Protein AF-A0A7J7NXW9-F1 (afdb_monomer_lite)

InterPro domains:
  IPR001128 Cytochrome P450 [PF00067] (216-324)
  IPR001247 Exoribonuclease, phosphorolytic domain 1 [PF01138] (2-109)
  IPR002401 Cytochrome P450, E-class, group I [PR00463] (215-233)
  IPR002401 Cytochrome P450, E-class, group I [PR00463] (255-279)
  IPR002401 Cytochrome P450, E-class, group I [PR00463] (286-296)
  IPR002401 Cytochrome P450, E-class, group I [PR00463] (296-319)
  IPR015847 Exoribonuclease, phosphorolytic domain 2 [PF03725] (113-174)
  IPR020568 Ribosomal protein uS5 domain 2-type superfamily [SSF54211] (2-109)
  IPR027408 PNPase/RNase PH domain superfamily [G3DSA:3.30.230.70] (1-192)
  IPR036345 Exoribonuclease, PH domain 2 superfamily [SSF55666] (112-191)
  IPR036396 Cytochrome P450 superfamily [G3DSA:1.10.630.10] (208-347)
  IPR036396 Cytochrome P450 superfamily [SSF48264] (215-345)
  IPR050080 Ribonuclease PH [PTHR11953] (1-187)

Foldseek 3Di:
DPPWDKAKAKDDQDADPDPVPFDQQFEAEFFFEEEALVQDPHRDDDDPDDPVRVVLRVQLRQQLVVFFPGRVRHNTYMYMYMYTNHAFAPNSQVRSQNSQLNCVVVVGDTPFRKHKWKWWADPNDIGTGDTPVRVVVVTKIWMWMDTQPDPDTSDIDIDDDDDPVVVVVNRVVRSVVRNVSRVVSVVVSLVVLVVVLVVLVVVVCVLCVVVVQLLLLLQLCLLQWQLQQWDWDFACAWDQDPNDIDHGGDIDIDGLNVLSQDCVQPPVSVDRDSVSVPDPGDPPSGASQHDDPRGNSCPSVVSSVSSVVCVCCVPFKDKDWDDDQADWDDDSTTAGDVGTDMDIDTPDD

Sequence (349 aa):
MRNTKVIAVVYGPREVQNWSQQINDKALVRYEYNMANFSTGDRMRKQKGDRRYTEISLVIRQTVEACILTHLMPCSQIYIFVQVLQADGGTRSACINAATLAVADAGIPTCYLVTSCSAGYLNSTPLLDLNYVEDSVGGVDVTVGIPAKFDKVTLIQMDVKLPMDTFENITQFTVEGCKEITNYIREVHFDCIYRDIGALSSKESKLLAGNHSIAQVIQETLRTSSIISFTLREAVENVELEGLLIPKGWKVIPLFRAIHHPEKIYPEHEKFNPSLFEAQPRPNTYLPFGIGGYSCPGSELAKLEMLVFLYHLTNDYRWKVVGEEEGIHYGSFPVPKGGLTLKITHKEE

Secondary structure (DSSP, 8-state):
-TT-EEEEEEEEEEE-SSGGG--SSS-EEEEEEEE-TTSSSS-----TT-HHHHHHHHHHHHHHHTTB-GGGSTTEEEEEEEEEEE-SS-HHHHHHHHHHHHHHHTT--BSS-EEEEEEEEETTEEEES--HHHHHTT-EEEEEEEETT-S--SEEEESS---HHHHHHHHHHHHHHHHHHHHHHHHHHHHHHHHHHHHHHHHHHHHHHH-HHHHHHHHHHHHHT-S-----EE-SS-EEETTEEE-TT-EE---GGGGG--TTTSTTTTS--GGGGSSPPPTTT--TT--GGGS-TTHHHHHHHHHHHHHHHHHTEEEEE-----SEEESSSEEETT---EEEEE---

pLDDT: mean 83.81, std 9.91, range [48.56, 96.0]

Radius of gyration: 27.45 Å; chains: 1; bounding box: 69×36×76 Å

Structure (mmCIF, N/CA/C/O backbone):
data_AF-A0A7J7NXW9-F1
#
_entry.id   AF-A0A7J7NXW9-F1
#
loop_
_atom_site.group_PDB
_atom_site.id
_atom_site.type_symbol
_atom_site.label_atom_id
_atom_site.label_alt_id
_atom_site.label_comp_id
_atom_site.label_asym_id
_atom_site.label_entity_id
_atom_site.label_seq_id
_atom_site.pdbx_PDB_ins_code
_atom_site.Cartn_x
_atom_site.Cartn_y
_atom_site.Cartn_z
_atom_site.occupancy
_atom_site.B_iso_or_equiv
_atom_site.auth_seq_id
_atom_site.auth_comp_id
_atom_site.auth_asym_id
_atom_site.auth_atom_id
_atom_site.pdbx_PDB_model_num
ATOM 1 N N . MET A 1 1 ? -10.737 9.530 9.414 1.00 72.62 1 MET A N 1
ATOM 2 C CA . MET A 1 1 ? -11.702 9.385 10.522 1.00 72.62 1 MET A CA 1
ATOM 3 C C . MET A 1 1 ? -11.881 10.748 11.157 1.00 72.62 1 MET A C 1
ATOM 5 O O . MET A 1 1 ? -11.010 11.175 11.908 1.00 72.62 1 MET A O 1
ATOM 9 N N . ARG A 1 2 ? -12.929 11.466 10.733 1.00 82.75 2 ARG A N 1
ATOM 10 C CA . ARG A 1 2 ? -13.309 12.826 11.178 1.00 82.75 2 ARG A CA 1
ATOM 11 C C . ARG A 1 2 ? -12.118 13.736 11.548 1.00 82.75 2 ARG A C 1
ATOM 13 O O . ARG A 1 2 ? -11.293 14.017 10.680 1.00 82.75 2 ARG A O 1
ATOM 20 N N . ASN A 1 3 ? -12.013 14.180 12.807 1.00 89.12 3 ASN A N 1
ATOM 21 C CA . ASN A 1 3 ? -10.930 15.052 13.283 1.00 89.12 3 ASN A CA 1
ATOM 22 C C . ASN A 1 3 ? -9.743 14.295 13.899 1.00 89.12 3 ASN A C 1
ATOM 24 O O . ASN A 1 3 ? -8.799 14.929 14.381 1.00 89.12 3 ASN A O 1
ATOM 28 N N . THR A 1 4 ? -9.763 12.961 13.893 1.00 91.25 4 THR A N 1
ATOM 29 C CA . THR A 1 4 ? -8.655 12.151 14.398 1.00 91.25 4 THR A CA 1
ATOM 30 C C . THR A 1 4 ? -7.482 12.235 13.424 1.00 91.25 4 THR A C 1
ATOM 32 O O . THR A 1 4 ? -7.561 11.780 12.281 1.00 91.25 4 THR A O 1
ATOM 35 N N . LYS A 1 5 ? -6.370 12.821 13.880 1.00 93.69 5 LYS A N 1
ATOM 36 C CA . LYS A 1 5 ? -5.145 13.009 13.092 1.00 93.69 5 LYS A CA 1
ATOM 37 C C . LYS A 1 5 ? -4.058 12.093 13.612 1.00 93.69 5 LYS A C 1
ATOM 39 O O . LYS A 1 5 ? -3.672 12.168 14.781 1.00 93.69 5 LYS A O 1
ATOM 44 N N . VAL A 1 6 ? -3.540 11.262 12.721 1.00 94.88 6 VAL A N 1
ATOM 45 C CA . VAL A 1 6 ? -2.519 10.260 13.016 1.00 94.88 6 VAL A CA 1
ATOM 46 C C . VAL A 1 6 ? -1.416 10.384 11.980 1.00 94.88 6 VAL A C 1
ATOM 48 O O . VAL A 1 6 ? -1.694 10.605 10.803 1.00 94.88 6 VAL A O 1
ATOM 51 N N . ILE A 1 7 ? -0.172 10.238 12.420 1.00 95.31 7 ILE A N 1
ATOM 52 C CA . ILE A 1 7 ? 0.979 10.076 11.538 1.00 95.31 7 ILE A CA 1
ATOM 53 C C . ILE A 1 7 ? 1.569 8.686 11.766 1.00 95.31 7 ILE A C 1
ATOM 55 O O . ILE A 1 7 ? 1.756 8.265 12.908 1.00 95.31 7 ILE A O 1
ATOM 59 N N . ALA A 1 8 ? 1.828 7.967 10.681 1.00 95.62 8 ALA A N 1
ATOM 60 C CA . ALA A 1 8 ? 2.482 6.668 10.698 1.00 95.62 8 ALA A CA 1
ATOM 61 C C . ALA A 1 8 ? 3.782 6.757 9.901 1.00 95.62 8 ALA A C 1
ATOM 63 O O . ALA A 1 8 ? 3.831 7.404 8.858 1.00 95.62 8 ALA A O 1
ATOM 64 N N . VAL A 1 9 ? 4.831 6.122 10.408 1.00 96.00 9 VAL A N 1
ATOM 65 C CA . VAL A 1 9 ? 6.147 6.071 9.777 1.00 96.00 9 VAL A CA 1
ATOM 66 C C . VAL A 1 9 ? 6.631 4.635 9.806 1.00 96.00 9 VAL A C 1
ATOM 68 O O . VAL A 1 9 ? 6.552 3.966 10.837 1.00 96.00 9 VAL A O 1
ATOM 71 N N . VAL A 1 10 ? 7.147 4.162 8.677 1.00 95.94 10 VAL A N 1
ATOM 72 C CA . VAL A 1 10 ? 7.679 2.810 8.547 1.00 95.94 10 VAL A CA 1
ATOM 73 C C . VAL A 1 10 ? 9.159 2.879 8.211 1.00 95.94 10 VAL A C 1
ATOM 75 O O . VAL A 1 10 ? 9.586 3.601 7.315 1.00 95.94 10 VAL A O 1
ATOM 78 N N . TYR A 1 11 ? 9.950 2.112 8.951 1.00 93.12 11 TYR A N 1
ATOM 79 C CA . TYR A 1 11 ? 11.375 1.938 8.733 1.00 93.12 11 TYR A CA 1
ATOM 80 C C . TYR A 1 11 ? 11.659 0.462 8.495 1.00 93.12 11 TYR A C 1
ATOM 82 O O . TYR A 1 11 ? 11.498 -0.361 9.395 1.00 93.12 11 TYR A O 1
ATOM 90 N N . GLY A 1 12 ? 12.114 0.116 7.301 1.00 86.50 12 GLY A N 1
ATOM 91 C CA . GLY A 1 12 ? 12.421 -1.266 6.964 1.00 86.50 12 GLY A CA 1
ATOM 92 C C . GLY A 1 12 ? 12.359 -1.507 5.459 1.00 86.50 12 GLY A C 1
ATOM 93 O O . GLY A 1 12 ? 11.924 -0.616 4.735 1.00 86.50 12 GLY A O 1
ATOM 94 N N . PRO A 1 13 ? 12.776 -2.694 5.002 1.00 87.56 13 PRO A N 1
ATOM 95 C CA . PRO A 1 13 ? 13.452 -3.731 5.784 1.00 87.56 13 PRO A CA 1
ATOM 96 C C . PRO A 1 13 ? 14.891 -3.312 6.143 1.00 87.56 13 PRO A C 1
ATOM 98 O O . PRO A 1 13 ? 15.636 -2.812 5.305 1.00 87.56 13 PRO A O 1
ATOM 101 N N . ARG A 1 14 ? 15.279 -3.463 7.414 1.00 89.44 14 ARG A N 1
ATOM 102 C CA . ARG A 1 14 ? 16.640 -3.179 7.915 1.00 89.44 14 ARG A CA 1
ATOM 103 C C . ARG A 1 14 ? 17.159 -4.366 8.704 1.00 89.44 14 ARG A C 1
ATOM 105 O O . ARG A 1 14 ? 16.363 -5.116 9.249 1.00 89.44 14 ARG A O 1
ATOM 112 N N . GLU A 1 15 ? 18.468 -4.523 8.814 1.00 86.56 15 GLU A N 1
ATOM 113 C CA . GLU A 1 15 ? 19.037 -5.595 9.632 1.00 86.56 15 GLU A CA 1
ATOM 114 C C . GLU A 1 15 ? 18.675 -5.416 11.119 1.00 86.56 15 GLU A C 1
ATOM 116 O O . GLU A 1 15 ? 18.551 -4.291 11.622 1.00 86.56 15 GLU A O 1
ATOM 121 N N . VAL A 1 16 ? 18.448 -6.529 11.820 1.00 85.69 16 VAL A N 1
ATOM 122 C CA . VAL A 1 16 ? 18.053 -6.509 13.234 1.00 85.69 16 VAL A CA 1
ATOM 123 C C . VAL A 1 16 ? 19.234 -6.017 14.075 1.00 85.69 16 VAL A C 1
ATOM 125 O O . VAL A 1 16 ? 20.303 -6.617 14.065 1.00 85.69 16 VAL A O 1
ATOM 128 N N . GLN A 1 17 ? 19.034 -4.951 14.859 1.00 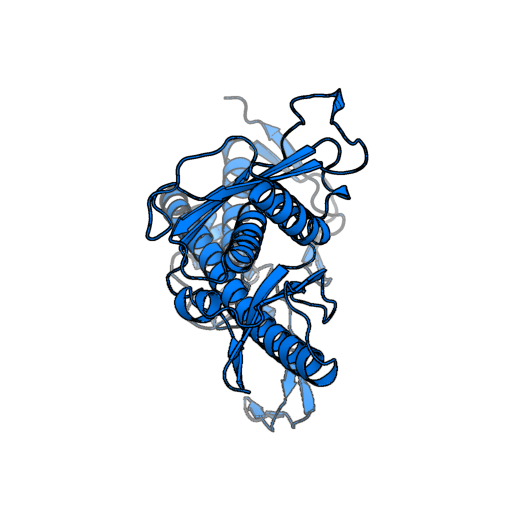79.31 17 GLN A N 1
ATOM 129 C CA . GLN A 1 17 ? 20.109 -4.366 15.683 1.00 79.31 17 GLN A CA 1
ATOM 130 C C . GLN A 1 17 ? 20.657 -5.330 16.746 1.00 79.31 17 GLN A C 1
ATOM 132 O O . GLN A 1 17 ? 21.840 -5.293 17.066 1.00 79.31 17 GLN A O 1
ATOM 137 N N . ASN A 1 18 ? 19.795 -6.188 17.297 1.00 84.31 18 ASN A N 1
ATOM 138 C CA . ASN A 1 18 ? 20.166 -7.196 18.283 1.00 84.31 18 ASN A CA 1
ATOM 139 C C . ASN A 1 18 ? 20.066 -8.589 17.663 1.00 84.31 18 ASN A C 1
ATOM 141 O O . ASN A 1 18 ? 18.959 -9.098 17.478 1.00 84.31 18 ASN A O 1
ATOM 145 N N . TRP A 1 19 ? 21.203 -9.248 17.441 1.00 76.75 19 TRP A N 1
ATOM 146 C CA . TRP A 1 19 ? 21.243 -10.609 16.887 1.00 76.75 19 TRP A CA 1
ATOM 147 C C . TRP A 1 19 ? 20.444 -11.637 17.703 1.00 76.75 19 TRP A C 1
ATOM 149 O O . TRP A 1 19 ? 19.914 -12.588 17.144 1.00 76.75 19 TRP A O 1
ATOM 159 N N . SER A 1 20 ? 20.267 -11.426 19.010 1.00 83.69 20 SER A N 1
ATOM 160 C CA . SER A 1 20 ? 19.442 -12.299 19.860 1.00 83.69 20 SER A CA 1
ATOM 161 C C . SER A 1 20 ? 17.943 -12.258 19.543 1.00 83.69 20 SER A C 1
ATOM 163 O O . SER A 1 20 ? 17.211 -13.163 19.931 1.00 83.69 20 SER A O 1
ATOM 165 N N . GLN A 1 21 ? 17.470 -11.205 18.873 1.00 81.38 21 GLN A N 1
ATOM 166 C CA . GLN A 1 21 ? 16.062 -11.001 18.515 1.00 81.38 21 GLN A CA 1
ATOM 167 C C . GLN A 1 21 ? 15.794 -11.319 17.039 1.00 81.38 21 GLN A C 1
ATOM 169 O O . GLN A 1 21 ? 14.679 -11.112 16.558 1.00 81.38 21 GLN A O 1
ATOM 174 N N . GLN A 1 22 ? 16.815 -11.785 16.320 1.00 82.88 22 GLN A N 1
ATOM 175 C CA . GLN A 1 22 ? 16.730 -12.113 14.912 1.00 82.88 22 GLN A CA 1
ATOM 176 C C . GLN A 1 22 ? 15.959 -13.415 14.708 1.00 82.88 22 GLN A C 1
ATOM 178 O O . GLN A 1 22 ? 16.179 -14.413 15.393 1.00 82.88 22 GLN A O 1
ATOM 183 N N . ILE A 1 23 ? 15.053 -13.389 13.737 1.00 84.50 23 ILE A N 1
ATOM 184 C CA . ILE A 1 23 ? 14.317 -14.560 13.279 1.00 84.50 23 ILE A CA 1
ATOM 185 C C . ILE A 1 23 ? 14.860 -14.890 11.889 1.00 84.50 23 ILE A C 1
ATOM 187 O O . ILE A 1 23 ? 14.853 -14.041 10.999 1.00 84.50 23 ILE A O 1
ATOM 191 N N . ASN A 1 24 ? 15.365 -16.110 11.712 1.00 84.62 24 ASN A N 1
ATOM 192 C CA . ASN A 1 24 ? 16.012 -16.506 10.458 1.00 84.62 24 ASN A CA 1
ATOM 193 C C . ASN A 1 24 ? 15.001 -16.679 9.318 1.00 84.62 24 ASN A C 1
ATOM 195 O O . ASN A 1 24 ? 15.281 -16.298 8.189 1.00 84.62 24 ASN A O 1
ATOM 199 N N . ASP A 1 25 ? 13.804 -17.182 9.623 1.00 88.56 25 ASP A N 1
ATOM 200 C CA . ASP A 1 25 ? 12.831 -17.566 8.593 1.00 88.56 25 ASP A CA 1
ATOM 201 C C . ASP A 1 25 ? 11.876 -16.430 8.187 1.00 88.56 25 ASP A C 1
ATOM 203 O O . ASP A 1 25 ? 11.132 -16.561 7.214 1.00 88.56 25 ASP A O 1
ATOM 207 N N . LYS A 1 26 ? 11.821 -15.335 8.958 1.00 90.81 26 LYS A N 1
ATOM 208 C CA . LYS A 1 26 ? 10.831 -14.257 8.792 1.00 90.81 26 LYS A CA 1
ATOM 209 C C . LYS A 1 26 ? 11.369 -12.907 9.245 1.00 90.81 26 LYS A C 1
ATOM 211 O O . LYS A 1 26 ? 12.173 -12.834 10.169 1.00 90.81 26 LYS A O 1
ATOM 216 N N . ALA A 1 27 ? 10.830 -11.838 8.667 1.00 90.75 27 ALA A N 1
ATOM 217 C CA . ALA A 1 27 ? 11.025 -10.489 9.180 1.00 90.75 27 ALA A CA 1
ATOM 218 C C . ALA A 1 27 ? 10.392 -10.301 10.571 1.00 90.75 27 ALA A C 1
ATOM 220 O O . ALA A 1 27 ? 9.247 -10.692 10.808 1.00 90.75 27 ALA A O 1
ATOM 221 N N . LEU A 1 28 ? 11.110 -9.626 11.467 1.00 91.94 28 LEU A N 1
ATOM 222 C CA . LEU A 1 28 ? 10.602 -9.161 12.753 1.00 91.94 28 LEU A CA 1
ATOM 223 C C . LEU A 1 28 ? 9.805 -7.864 12.559 1.00 91.94 28 LEU A C 1
ATOM 225 O O . LEU A 1 28 ? 10.382 -6.816 12.264 1.00 91.94 28 LEU A O 1
ATOM 229 N N . VAL A 1 29 ? 8.493 -7.904 12.789 1.00 93.12 29 VAL A N 1
ATOM 230 C CA . VAL A 1 29 ? 7.644 -6.704 12.774 1.00 93.12 29 VAL A CA 1
ATOM 231 C C . VAL A 1 29 ? 7.552 -6.118 14.179 1.00 93.12 29 VAL A C 1
ATOM 233 O O . VAL A 1 29 ? 7.130 -6.779 15.128 1.00 93.12 29 VAL A O 1
ATOM 236 N N . ARG A 1 30 ? 7.930 -4.851 14.326 1.00 92.44 30 ARG A N 1
ATOM 237 C CA . ARG A 1 30 ? 7.737 -4.064 15.544 1.00 92.44 30 ARG A CA 1
ATOM 238 C C . ARG A 1 30 ? 6.764 -2.939 15.279 1.00 92.44 30 ARG A C 1
ATOM 240 O O . ARG A 1 30 ? 6.863 -2.261 14.265 1.00 92.44 30 ARG A O 1
ATOM 247 N N . TYR A 1 31 ? 5.866 -2.733 16.228 1.00 93.94 31 TYR A N 1
ATOM 248 C CA . TYR A 1 31 ? 4.881 -1.672 16.176 1.00 93.94 31 TYR A CA 1
ATOM 249 C C . TYR A 1 31 ? 4.916 -0.896 17.486 1.00 93.94 31 TYR A C 1
ATOM 251 O O . TYR A 1 31 ? 4.882 -1.502 18.560 1.00 93.94 31 TYR A O 1
ATOM 259 N N . GLU A 1 32 ? 4.971 0.425 17.395 1.00 93.00 32 GLU A N 1
ATOM 260 C CA . GLU A 1 32 ? 4.924 1.320 18.544 1.00 93.00 32 GLU A CA 1
ATOM 261 C C . GLU A 1 32 ? 3.774 2.312 18.385 1.00 93.00 32 GLU A C 1
ATOM 263 O O . GLU A 1 32 ? 3.771 3.147 17.480 1.00 93.00 32 GLU A O 1
ATOM 268 N N . TYR A 1 33 ? 2.793 2.202 19.283 1.00 92.62 33 TYR A N 1
ATOM 269 C CA . TYR A 1 33 ? 1.716 3.170 19.426 1.00 92.62 33 TYR A CA 1
ATOM 270 C C . TYR A 1 33 ? 2.100 4.246 20.435 1.00 92.62 33 TYR A C 1
ATOM 272 O O . TYR A 1 33 ? 2.422 3.947 21.589 1.00 92.62 33 TYR A O 1
ATOM 280 N N . ASN A 1 34 ? 1.970 5.506 20.036 1.00 90.88 34 ASN A N 1
ATOM 281 C CA . ASN A 1 34 ? 2.133 6.630 20.936 1.00 90.88 34 ASN A CA 1
ATOM 282 C C . ASN A 1 34 ? 1.050 7.689 20.702 1.00 90.88 34 ASN A C 1
ATOM 284 O O . ASN A 1 34 ? 0.624 7.957 19.580 1.00 90.88 34 ASN A O 1
ATOM 288 N N . MET A 1 35 ? 0.624 8.338 21.779 1.00 88.50 35 MET A N 1
ATOM 289 C CA . MET A 1 35 ? -0.371 9.404 21.751 1.00 88.50 35 MET A CA 1
ATOM 290 C C . MET A 1 35 ? 0.267 10.695 22.267 1.00 88.50 35 MET A C 1
ATOM 292 O O . MET A 1 35 ? 0.988 10.691 23.269 1.00 88.50 35 MET A O 1
ATOM 296 N N . ALA A 1 36 ? 0.081 11.804 21.547 1.00 87.56 36 ALA A N 1
ATOM 297 C CA . ALA A 1 36 ? 0.713 13.066 21.912 1.00 87.56 36 ALA A CA 1
ATOM 298 C C . ALA A 1 36 ? 0.041 13.635 23.164 1.00 87.56 36 ALA A C 1
ATOM 300 O O . ALA A 1 36 ? -1.173 13.549 23.319 1.00 87.56 36 ALA A O 1
ATOM 301 N N . ASN A 1 37 ? 0.810 14.277 24.044 1.00 86.94 37 ASN A N 1
ATOM 302 C CA . ASN A 1 37 ? 0.282 14.780 25.320 1.00 86.94 37 ASN A CA 1
ATOM 303 C C . ASN A 1 37 ? -0.827 15.834 25.151 1.00 86.94 37 ASN A C 1
ATOM 305 O O . ASN A 1 37 ? -1.549 16.102 26.102 1.00 86.94 37 ASN A O 1
ATOM 309 N N . PHE A 1 38 ? -0.902 16.465 23.978 1.00 87.31 38 PHE A N 1
ATOM 310 C CA . PHE A 1 38 ? -1.887 17.482 23.605 1.00 87.31 38 PHE A CA 1
ATOM 311 C C . PHE A 1 38 ? -2.993 16.941 22.684 1.00 87.31 38 PHE A C 1
ATOM 313 O O . PHE A 1 38 ? -3.788 17.720 22.175 1.00 87.31 38 PHE A O 1
ATOM 320 N N . SER A 1 39 ? -3.000 15.637 22.394 1.00 84.31 39 SER A N 1
ATOM 321 C CA . SER A 1 39 ? -3.932 15.058 21.416 1.00 84.31 39 SER A CA 1
ATOM 322 C C . SER A 1 39 ? -5.361 14.919 21.935 1.00 84.31 39 SER A C 1
ATOM 324 O O . SER A 1 39 ? -6.290 14.862 21.132 1.00 84.31 39 SER A O 1
ATOM 326 N N . THR A 1 40 ? -5.527 14.871 23.254 1.00 82.44 40 THR A N 1
ATOM 327 C CA . THR A 1 40 ? -6.805 14.842 23.969 1.00 82.44 40 THR A CA 1
ATOM 328 C C . THR A 1 40 ? -7.154 16.228 24.510 1.00 82.44 40 THR A C 1
ATOM 330 O O . THR A 1 40 ? -6.268 17.067 24.678 1.00 82.44 40 THR A O 1
ATOM 333 N N . GLY A 1 41 ? -8.437 16.460 24.816 1.00 73.81 41 GLY A N 1
ATOM 334 C CA . GLY A 1 41 ? -8.915 17.738 25.365 1.00 73.81 41 GLY A CA 1
ATOM 335 C C . GLY A 1 41 ? -8.193 18.160 26.651 1.00 73.81 41 GLY A C 1
ATOM 336 O O . GLY A 1 41 ? -7.838 19.326 26.799 1.00 73.81 41 GLY A O 1
ATOM 337 N N . ASP A 1 42 ? -7.881 17.196 27.521 1.00 76.06 42 ASP A N 1
ATOM 338 C CA . ASP A 1 42 ? -7.019 17.407 28.682 1.00 76.06 42 ASP A CA 1
ATOM 339 C C . ASP A 1 42 ? -5.584 16.968 28.400 1.00 76.06 42 ASP A C 1
ATOM 341 O O . ASP A 1 42 ? -5.332 15.907 27.818 1.00 76.06 42 ASP A O 1
ATOM 345 N N . ARG A 1 43 ? -4.614 17.768 28.862 1.00 73.12 43 ARG A N 1
ATOM 346 C CA . ARG A 1 43 ? -3.194 17.449 28.695 1.00 73.12 43 ARG A CA 1
ATOM 347 C C . ARG A 1 43 ? -2.823 16.229 29.535 1.00 73.12 43 ARG A C 1
ATOM 349 O O . ARG A 1 43 ? -2.713 16.310 30.758 1.00 73.12 43 ARG A O 1
ATOM 356 N N . MET A 1 44 ? -2.520 15.118 28.872 1.00 68.69 44 MET A N 1
ATOM 357 C CA . MET A 1 44 ? -2.097 13.891 29.544 1.00 68.69 44 MET A CA 1
ATOM 358 C C . MET A 1 44 ? -0.646 13.978 30.036 1.00 68.69 44 MET A C 1
ATOM 360 O O . MET A 1 44 ? 0.262 14.447 29.336 1.00 68.69 44 MET A O 1
ATOM 364 N N . ARG A 1 45 ? -0.398 13.467 31.247 1.00 65.38 45 ARG A N 1
ATOM 365 C CA . ARG A 1 45 ? 0.954 13.261 31.783 1.00 65.38 45 ARG A CA 1
ATOM 366 C C . ARG A 1 45 ? 1.433 11.872 31.361 1.00 65.38 45 ARG A C 1
ATOM 368 O O . ARG A 1 45 ? 0.801 10.883 31.712 1.00 65.38 45 ARG A O 1
ATOM 375 N N . LYS A 1 46 ? 2.549 11.786 30.624 1.00 63.53 46 LYS A N 1
ATOM 376 C CA . LYS A 1 46 ? 3.120 10.495 30.197 1.00 63.53 46 LYS A CA 1
ATOM 377 C C . LYS A 1 46 ? 3.430 9.620 31.414 1.00 63.53 46 LYS A C 1
ATOM 379 O O . LYS A 1 46 ? 4.362 9.922 32.158 1.00 63.53 46 LYS A O 1
ATOM 384 N N . GLN A 1 47 ? 2.692 8.528 31.582 1.00 61.62 47 GLN A N 1
ATOM 385 C CA . GLN A 1 47 ? 3.126 7.412 32.414 1.00 61.62 47 GLN A CA 1
ATOM 386 C C . GLN A 1 47 ? 3.938 6.451 31.545 1.00 61.62 47 GLN A C 1
ATOM 388 O O . GLN A 1 47 ? 3.526 6.068 30.451 1.00 61.62 47 GLN A O 1
ATOM 393 N N . LYS A 1 48 ? 5.142 6.107 32.002 1.00 60.78 48 LYS A N 1
ATOM 394 C CA . LYS A 1 48 ? 6.004 5.148 31.312 1.00 60.78 48 LYS A CA 1
ATOM 395 C C . LYS A 1 48 ? 5.400 3.752 31.498 1.00 60.78 48 LYS A C 1
ATOM 397 O O . LYS A 1 48 ? 5.327 3.286 32.628 1.00 60.78 48 LYS A O 1
ATOM 402 N N . GLY A 1 49 ? 4.997 3.108 30.402 1.00 68.56 49 GLY A N 1
ATOM 403 C CA . GLY A 1 49 ? 4.463 1.740 30.423 1.00 68.56 49 GLY A CA 1
ATOM 404 C C . GLY A 1 49 ? 2.950 1.640 30.626 1.00 68.56 49 GLY A C 1
ATOM 405 O O . GLY A 1 49 ? 2.499 0.784 31.382 1.00 68.56 49 GLY A O 1
ATOM 406 N N . ASP A 1 50 ? 2.165 2.497 29.967 1.00 81.31 50 ASP A N 1
ATOM 407 C CA . ASP A 1 50 ? 0.709 2.344 29.958 1.00 81.31 50 ASP A CA 1
ATOM 408 C C . ASP A 1 50 ? 0.312 0.989 29.333 1.00 81.31 50 ASP A C 1
ATOM 410 O O . ASP A 1 50 ? 0.722 0.632 28.218 1.00 81.31 50 ASP A O 1
ATOM 414 N N . ARG A 1 51 ? -0.494 0.221 30.073 1.00 85.50 51 ARG A N 1
ATOM 415 C CA . ARG A 1 51 ? -1.007 -1.082 29.636 1.00 85.50 51 ARG A CA 1
ATOM 416 C C . ARG A 1 51 ? -1.856 -0.938 28.379 1.00 85.50 51 ARG A C 1
ATOM 418 O O . ARG A 1 51 ? -1.711 -1.755 27.472 1.00 85.50 51 ARG A O 1
ATOM 425 N N . ARG A 1 52 ? -2.651 0.133 28.280 1.00 84.50 52 ARG A N 1
ATOM 426 C CA . ARG A 1 52 ? -3.531 0.381 27.130 1.00 84.50 52 ARG A CA 1
ATOM 427 C C . ARG A 1 52 ? -2.734 0.571 25.842 1.00 84.50 52 ARG A C 1
ATOM 429 O O . ARG A 1 52 ? -3.116 0.066 24.794 1.00 84.50 52 ARG A O 1
ATOM 436 N N . TYR A 1 53 ? -1.594 1.260 25.907 1.00 88.25 53 TYR A N 1
ATOM 437 C CA . TYR A 1 53 ? -0.756 1.491 24.723 1.00 88.25 53 TYR A CA 1
ATOM 438 C C . TYR A 1 53 ? -0.071 0.207 24.268 1.00 88.25 53 TYR A C 1
ATOM 440 O O . TYR A 1 53 ? 0.055 -0.037 23.069 1.00 88.25 53 TYR A O 1
ATOM 448 N N . THR A 1 54 ? 0.344 -0.624 25.226 1.00 88.94 54 THR A N 1
ATOM 449 C CA . THR A 1 54 ? 0.956 -1.927 24.945 1.00 88.94 54 THR A CA 1
ATOM 450 C C . THR A 1 54 ? -0.052 -2.869 24.287 1.00 88.94 54 THR A C 1
ATOM 452 O O . THR A 1 54 ? 0.277 -3.526 23.302 1.00 88.94 54 THR A O 1
ATOM 455 N N . GLU A 1 55 ? -1.290 -2.884 24.783 1.00 90.62 55 GLU A N 1
ATOM 456 C CA . GLU A 1 55 ? -2.387 -3.659 24.205 1.00 90.62 55 GLU A CA 1
ATOM 457 C C . GLU A 1 55 ? -2.699 -3.212 22.773 1.00 90.62 55 GLU A C 1
ATOM 459 O O . GLU A 1 55 ? -2.623 -4.022 21.850 1.00 90.62 55 GLU A O 1
ATOM 464 N N . ILE A 1 56 ? -2.955 -1.915 22.564 1.00 90.31 56 ILE A N 1
ATOM 465 C CA . ILE A 1 56 ? -3.232 -1.354 21.232 1.00 90.31 56 ILE A CA 1
ATOM 466 C C . ILE A 1 56 ? -2.072 -1.646 20.274 1.00 90.31 56 ILE A C 1
ATOM 468 O O . ILE A 1 56 ? -2.297 -2.048 19.133 1.00 90.31 56 ILE A O 1
ATOM 472 N N . SER A 1 57 ? -0.826 -1.507 20.734 1.00 92.75 57 SER A N 1
ATOM 473 C CA . SER A 1 57 ? 0.348 -1.812 19.911 1.00 92.75 57 SER A CA 1
ATOM 474 C C . SER A 1 57 ? 0.371 -3.269 19.461 1.00 92.75 57 SER A C 1
ATOM 476 O O . SER A 1 57 ? 0.661 -3.555 18.301 1.00 92.75 57 SER A O 1
ATOM 478 N N . LEU A 1 58 ? 0.063 -4.200 20.366 1.00 91.94 58 LEU A N 1
ATOM 479 C CA . LEU A 1 58 ? 0.075 -5.630 20.075 1.00 91.94 58 LEU A CA 1
ATOM 480 C C . LEU A 1 58 ? -1.027 -6.009 19.084 1.00 91.94 58 LEU A C 1
ATOM 482 O O . LEU A 1 58 ? -0.765 -6.753 18.138 1.00 91.94 58 LEU A O 1
ATOM 486 N N . VAL A 1 59 ? -2.221 -5.452 19.271 1.00 92.38 59 VAL A N 1
ATOM 487 C CA . VAL A 1 59 ? -3.385 -5.676 18.409 1.00 92.38 59 VAL A CA 1
ATOM 488 C C . VAL A 1 59 ? -3.122 -5.180 16.989 1.00 92.38 59 VAL A C 1
ATOM 490 O O . VAL A 1 59 ? -3.306 -5.921 16.019 1.00 92.38 59 VAL A O 1
ATOM 493 N N . ILE A 1 60 ? -2.636 -3.945 16.847 1.00 92.94 60 ILE A N 1
ATOM 494 C CA . ILE A 1 60 ? -2.363 -3.369 15.527 1.00 92.94 60 ILE A CA 1
ATOM 495 C C . ILE A 1 60 ? -1.209 -4.110 14.851 1.00 92.94 60 ILE A C 1
ATOM 497 O O . ILE A 1 60 ? -1.315 -4.438 13.669 1.00 92.94 60 ILE A O 1
ATOM 501 N N . ARG A 1 61 ? -0.154 -4.462 15.601 1.00 94.06 61 ARG A N 1
ATOM 502 C CA . ARG A 1 61 ? 0.947 -5.283 15.081 1.00 94.06 61 ARG A CA 1
ATOM 503 C C . ARG A 1 61 ? 0.431 -6.577 14.476 1.00 94.06 61 ARG A C 1
ATOM 505 O O . ARG A 1 61 ? 0.744 -6.852 13.328 1.00 94.06 61 ARG A O 1
ATOM 512 N N . GLN A 1 62 ? -0.364 -7.343 15.223 1.00 92.56 62 GLN A N 1
ATOM 513 C CA . GLN A 1 62 ? -0.891 -8.628 14.761 1.00 92.56 62 GLN A CA 1
ATOM 514 C C . GLN A 1 62 ? -1.750 -8.467 13.501 1.00 92.56 62 GLN A C 1
ATOM 516 O O . GLN A 1 62 ? -1.683 -9.295 12.594 1.00 92.56 62 GLN A O 1
ATOM 521 N N . THR A 1 63 ? -2.519 -7.381 13.433 1.00 91.69 63 THR A N 1
ATOM 522 C CA . THR A 1 63 ? -3.395 -7.091 12.295 1.00 91.69 63 THR A CA 1
ATOM 523 C C . THR A 1 63 ? -2.589 -6.768 11.031 1.00 91.69 63 THR A C 1
ATOM 525 O O . THR A 1 63 ? -2.867 -7.320 9.968 1.00 91.69 63 THR A O 1
ATOM 528 N N . VAL A 1 64 ? -1.570 -5.911 11.137 1.00 91.62 64 VAL A N 1
ATOM 529 C CA . VAL A 1 64 ? -0.727 -5.504 9.998 1.00 91.62 64 VAL A CA 1
ATOM 530 C C . VAL A 1 64 ? 0.243 -6.622 9.593 1.00 91.62 64 VAL A C 1
ATOM 532 O O . VAL A 1 64 ? 0.408 -6.906 8.408 1.00 91.62 64 VAL A O 1
ATOM 535 N N . GLU A 1 65 ? 0.839 -7.317 10.564 1.00 91.38 65 GLU A N 1
ATOM 536 C CA . GLU A 1 65 ? 1.754 -8.446 10.346 1.00 91.38 65 GLU A CA 1
ATOM 537 C C . GLU A 1 65 ? 1.083 -9.592 9.580 1.00 91.38 65 GLU A C 1
ATOM 539 O O . GLU A 1 65 ? 1.728 -10.218 8.742 1.00 91.38 65 GLU A O 1
ATOM 544 N N . ALA A 1 66 ? -0.221 -9.819 9.784 1.00 88.69 66 ALA A N 1
ATOM 545 C CA . ALA A 1 66 ? -0.983 -10.827 9.048 1.00 88.69 66 ALA A CA 1
ATOM 546 C C . ALA A 1 66 ? -1.027 -10.586 7.526 1.00 88.69 66 ALA A C 1
ATOM 548 O O . ALA A 1 66 ? -1.325 -11.516 6.775 1.00 88.69 66 ALA A O 1
ATOM 549 N N . CYS A 1 67 ? -0.748 -9.362 7.066 1.00 87.81 67 CYS A N 1
ATOM 550 C CA . CYS A 1 67 ? -0.755 -9.007 5.647 1.00 87.81 67 CYS A CA 1
ATOM 551 C C . CYS A 1 67 ? 0.636 -8.797 5.046 1.00 87.81 67 CYS A C 1
ATOM 553 O O . CYS A 1 67 ? 0.764 -8.821 3.820 1.00 87.81 67 CYS A O 1
ATOM 555 N N . ILE A 1 68 ? 1.671 -8.622 5.871 1.00 92.12 68 ILE A N 1
ATOM 556 C CA . ILE A 1 68 ? 3.054 -8.466 5.411 1.00 92.12 68 ILE A CA 1
ATOM 557 C C . ILE A 1 68 ? 3.634 -9.830 5.031 1.00 92.12 68 ILE A C 1
ATOM 559 O O . ILE A 1 68 ? 3.571 -10.799 5.791 1.00 92.12 68 ILE A O 1
ATOM 563 N N . LEU A 1 69 ? 4.285 -9.894 3.870 1.00 91.62 69 LEU A N 1
ATOM 564 C CA . LEU A 1 69 ? 4.996 -11.082 3.403 1.00 91.62 69 LEU A CA 1
ATOM 565 C C . LEU A 1 69 ? 6.372 -11.206 4.063 1.00 91.62 69 LEU A C 1
ATOM 567 O O . LEU A 1 69 ? 7.414 -11.052 3.432 1.00 91.62 69 LEU A O 1
ATOM 571 N N . THR A 1 70 ? 6.376 -11.511 5.360 1.00 91.75 70 THR A N 1
ATOM 572 C CA . THR A 1 70 ? 7.596 -11.570 6.183 1.00 91.75 70 THR A CA 1
ATOM 573 C C . THR A 1 70 ? 8.607 -12.624 5.726 1.00 91.75 70 THR A C 1
ATOM 575 O O . THR A 1 70 ? 9.796 -12.463 5.977 1.00 91.75 70 THR A O 1
ATOM 578 N N . HIS A 1 71 ? 8.164 -13.669 5.023 1.00 90.06 71 HIS A N 1
ATOM 579 C CA . HIS A 1 71 ? 9.031 -14.722 4.485 1.00 90.06 71 HIS A CA 1
ATOM 580 C C . HIS A 1 71 ? 9.920 -14.255 3.322 1.00 90.06 71 HIS A C 1
ATOM 582 O O . HIS A 1 71 ? 10.940 -14.878 3.051 1.00 90.06 71 HIS A O 1
ATOM 588 N N . LEU A 1 72 ? 9.555 -13.166 2.635 1.00 90.19 72 LEU A N 1
ATOM 589 C CA . LEU A 1 72 ? 10.375 -12.594 1.560 1.00 90.19 72 LEU A CA 1
ATOM 590 C C . LEU A 1 72 ? 11.565 -11.786 2.098 1.00 90.19 72 LEU A C 1
ATOM 592 O O . LEU A 1 72 ? 12.449 -11.416 1.334 1.00 90.19 72 LEU A O 1
ATOM 596 N N . MET A 1 73 ? 11.580 -11.493 3.401 1.00 89.06 73 MET A N 1
ATOM 597 C CA . MET A 1 73 ? 12.551 -10.611 4.051 1.00 89.06 73 MET A CA 1
ATOM 598 C C . MET A 1 73 ? 13.136 -11.282 5.312 1.00 89.06 73 MET A C 1
ATOM 600 O O . MET A 1 73 ? 12.920 -10.796 6.426 1.00 89.06 73 MET A O 1
ATOM 604 N N . PRO A 1 74 ? 13.846 -12.419 5.181 1.00 88.31 74 PRO A N 1
ATOM 605 C CA . PRO A 1 74 ? 14.463 -13.092 6.323 1.00 88.31 74 PRO A CA 1
ATOM 606 C C . PRO A 1 74 ? 15.500 -12.192 7.007 1.00 88.31 74 PRO A C 1
ATOM 608 O O . PRO A 1 74 ? 16.064 -11.287 6.385 1.00 88.31 74 PRO A O 1
ATOM 611 N N . CYS A 1 75 ? 15.741 -12.421 8.302 1.00 87.69 75 CYS A N 1
ATOM 612 C CA . CYS A 1 75 ? 16.743 -11.702 9.104 1.00 87.69 75 CYS A CA 1
ATOM 613 C C . CYS A 1 75 ? 16.561 -10.171 9.174 1.00 87.69 75 CYS A C 1
ATOM 615 O O . CYS A 1 75 ? 17.436 -9.460 9.668 1.00 87.69 75 CYS A O 1
ATOM 617 N N . SER A 1 76 ? 15.429 -9.657 8.694 1.00 90.69 76 SER A N 1
ATOM 618 C CA . SER A 1 76 ? 15.144 -8.228 8.615 1.00 90.69 76 SER A CA 1
ATOM 619 C C . SER A 1 76 ? 14.178 -7.794 9.713 1.00 90.69 76 SER A C 1
ATOM 621 O O . SER A 1 76 ? 13.383 -8.575 10.227 1.00 90.69 76 SER A O 1
ATOM 623 N N . GLN A 1 77 ? 14.213 -6.517 10.052 1.00 92.06 77 GLN A N 1
ATOM 624 C CA . GLN A 1 77 ? 13.306 -5.846 10.960 1.00 92.06 77 GLN A CA 1
ATOM 625 C C . GLN A 1 77 ? 12.523 -4.776 10.200 1.00 92.06 77 GLN A C 1
ATOM 627 O O . GLN A 1 77 ? 13.091 -3.973 9.454 1.00 92.06 77 GLN A O 1
ATOM 632 N N . ILE A 1 78 ? 11.217 -4.745 10.444 1.00 94.31 78 ILE A N 1
ATOM 633 C CA . ILE A 1 78 ? 10.309 -3.686 10.010 1.00 94.31 78 ILE A CA 1
ATOM 634 C C . ILE A 1 78 ? 9.802 -3.003 11.273 1.00 94.31 78 ILE A C 1
ATOM 636 O O . ILE A 1 78 ? 9.224 -3.647 12.147 1.00 94.31 78 ILE A O 1
ATOM 640 N N . TYR A 1 79 ? 10.043 -1.705 11.395 1.00 94.62 79 TYR A N 1
ATOM 641 C CA . TYR A 1 79 ? 9.632 -0.906 12.539 1.00 94.62 79 TYR A CA 1
ATOM 642 C C . TYR A 1 79 ? 8.587 0.120 12.105 1.00 94.62 79 TYR A C 1
ATOM 644 O O . TYR A 1 79 ? 8.867 1.004 11.299 1.00 94.62 79 TYR A O 1
ATOM 652 N N . ILE A 1 80 ? 7.379 -0.029 12.637 1.00 95.62 80 ILE A N 1
ATOM 653 C CA . ILE A 1 80 ? 6.212 0.802 12.361 1.00 95.62 80 ILE A CA 1
ATOM 654 C C . ILE A 1 80 ? 5.964 1.666 13.595 1.00 95.62 80 ILE A C 1
ATOM 656 O O . ILE A 1 80 ? 5.672 1.155 14.676 1.00 95.62 80 ILE A O 1
ATOM 660 N N . PHE A 1 81 ? 6.079 2.975 13.437 1.00 95.56 81 PHE A N 1
ATOM 661 C CA . PHE A 1 81 ? 5.839 3.945 14.494 1.00 95.56 81 PHE A CA 1
ATOM 662 C C . PHE A 1 81 ? 4.595 4.758 14.164 1.00 95.56 81 PHE A C 1
ATOM 664 O O . PHE A 1 81 ? 4.512 5.357 13.092 1.00 95.56 81 PHE A O 1
ATOM 671 N N . VAL A 1 82 ? 3.633 4.795 15.082 1.00 95.12 82 VAL A N 1
ATOM 672 C CA . VAL A 1 82 ? 2.390 5.543 14.900 1.00 95.12 82 VAL A CA 1
ATOM 673 C C . VAL A 1 82 ? 2.194 6.518 16.046 1.00 95.12 82 VAL A C 1
ATOM 675 O O . VAL A 1 82 ? 2.207 6.148 17.220 1.00 95.12 82 VAL A O 1
ATOM 678 N N . GLN A 1 83 ? 1.977 7.779 15.686 1.00 93.81 83 GLN A N 1
ATOM 679 C CA . GLN A 1 83 ? 1.774 8.878 16.611 1.00 93.81 83 GLN A CA 1
ATOM 680 C C . GLN A 1 83 ? 0.406 9.519 16.372 1.00 93.81 83 GLN A C 1
ATOM 682 O O . GLN A 1 83 ? 0.144 10.106 15.321 1.00 93.81 83 GLN A O 1
ATOM 687 N N . VAL A 1 84 ? -0.459 9.468 17.382 1.00 93.62 84 VAL A N 1
ATOM 688 C CA . VAL A 1 84 ? -1.734 10.194 17.379 1.00 93.62 84 VAL A CA 1
ATOM 689 C C . VAL A 1 84 ? -1.475 11.647 17.771 1.00 93.62 84 VAL A C 1
ATOM 691 O O . VAL A 1 84 ? -0.925 11.918 18.843 1.00 93.62 84 VAL A O 1
ATOM 694 N N . LEU A 1 85 ? -1.844 12.575 16.889 1.00 92.31 85 LEU A N 1
ATOM 695 C CA . LEU A 1 85 ? -1.687 14.021 17.069 1.00 92.31 85 LEU A CA 1
ATOM 696 C C . LEU A 1 85 ? -2.960 14.672 17.605 1.00 92.31 85 LEU A C 1
ATOM 698 O O . LEU A 1 85 ? -2.873 15.587 18.415 1.00 92.31 85 LEU A O 1
ATOM 702 N N . GLN A 1 86 ? -4.123 14.189 17.173 1.00 91.81 86 GLN A N 1
ATOM 703 C CA . GLN A 1 86 ? -5.437 14.640 17.624 1.00 91.81 86 GLN A CA 1
ATOM 704 C C . GLN A 1 86 ? -6.352 13.418 17.715 1.00 91.81 86 GLN A C 1
ATOM 706 O O . GLN A 1 86 ? -6.418 12.649 16.756 1.00 91.81 86 GLN A O 1
ATOM 711 N N . ALA A 1 87 ? -7.013 13.221 18.853 1.00 90.12 87 ALA A N 1
ATOM 712 C CA . ALA A 1 87 ? -7.898 12.090 19.108 1.00 90.12 87 ALA A CA 1
ATOM 713 C C . ALA A 1 87 ? -9.354 12.572 19.207 1.00 90.12 87 ALA A C 1
ATOM 715 O O . ALA A 1 87 ? -9.681 13.345 20.102 1.00 90.12 87 ALA A O 1
ATOM 716 N N . ASP A 1 88 ? -10.213 12.105 18.299 1.00 88.12 88 ASP A N 1
ATOM 717 C CA . ASP A 1 88 ? -11.644 12.443 18.231 1.00 88.12 88 ASP A CA 1
ATOM 718 C C . ASP A 1 88 ? -12.504 11.180 18.020 1.00 88.12 88 ASP A C 1
ATOM 720 O O . ASP A 1 88 ? -13.463 11.193 17.261 1.00 88.12 88 ASP A O 1
ATOM 724 N N . GLY A 1 89 ? -12.123 10.062 18.651 1.00 86.19 89 GLY A N 1
ATOM 725 C CA . GLY A 1 89 ? -12.761 8.751 18.462 1.00 86.19 89 GLY A CA 1
ATOM 726 C C . GLY A 1 89 ? -12.089 7.886 17.385 1.00 86.19 89 GLY A C 1
ATOM 727 O O . GLY A 1 89 ? -11.247 8.359 16.611 1.00 86.19 89 GLY A O 1
ATOM 728 N N . GLY A 1 90 ? -12.370 6.579 17.410 1.00 86.69 90 GLY A N 1
ATOM 729 C CA . GLY A 1 90 ? -11.866 5.616 16.417 1.00 86.69 90 GLY A CA 1
ATOM 730 C C . GLY A 1 90 ? -10.336 5.530 16.306 1.00 86.69 90 GLY A C 1
ATOM 731 O O . GLY A 1 90 ? -9.803 5.157 15.261 1.00 86.69 90 GLY A O 1
ATOM 732 N N . THR A 1 91 ? -9.588 5.887 17.357 1.00 89.94 91 THR A N 1
ATOM 733 C CA . THR A 1 91 ? -8.122 6.060 17.290 1.00 89.94 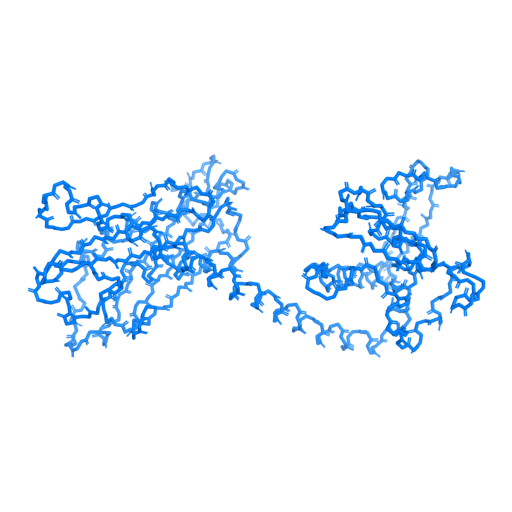91 THR A CA 1
ATOM 734 C C . THR A 1 91 ? -7.388 4.789 16.872 1.00 89.94 91 THR A C 1
ATOM 736 O O . THR A 1 91 ? -6.474 4.857 16.049 1.00 89.94 91 THR A O 1
ATOM 739 N N . ARG A 1 92 ? -7.819 3.626 17.379 1.00 90.25 92 ARG A N 1
ATOM 740 C CA . ARG A 1 92 ? -7.304 2.304 16.983 1.00 90.25 92 ARG A CA 1
ATOM 741 C C . ARG A 1 92 ? -7.436 2.105 15.476 1.00 90.25 92 ARG A C 1
ATOM 743 O O . ARG A 1 92 ? -6.457 1.779 14.806 1.00 90.25 92 ARG A O 1
ATOM 750 N N . SER A 1 93 ? -8.626 2.378 14.952 1.00 92.44 93 SER A N 1
ATOM 751 C CA . SER A 1 93 ? -8.929 2.179 13.544 1.00 92.44 93 SER A CA 1
ATOM 752 C C . SER A 1 93 ? -8.166 3.135 12.634 1.00 92.44 93 SER A C 1
ATOM 754 O O . SER A 1 93 ? -7.595 2.728 11.622 1.00 92.44 93 SER A O 1
ATOM 756 N N . ALA A 1 94 ? -8.064 4.402 13.037 1.00 93.56 94 ALA A N 1
ATOM 757 C CA . ALA A 1 94 ? -7.267 5.392 12.325 1.00 93.56 94 ALA A CA 1
ATOM 758 C C . ALA A 1 94 ? -5.789 4.973 12.246 1.00 93.56 94 ALA A C 1
ATOM 760 O O . ALA A 1 94 ? -5.158 5.133 11.202 1.00 93.56 94 ALA A O 1
ATOM 761 N N . CYS A 1 95 ? -5.249 4.390 13.320 1.00 94.50 95 CYS A N 1
ATOM 762 C CA . CYS A 1 95 ? -3.870 3.912 13.358 1.00 94.50 95 CYS A CA 1
ATOM 763 C C . CYS A 1 95 ? -3.627 2.704 12.449 1.00 94.50 95 CYS A C 1
ATOM 765 O O . CYS A 1 95 ? -2.599 2.670 11.780 1.00 94.50 95 CYS A O 1
ATOM 767 N N . ILE A 1 96 ? -4.557 1.746 12.377 1.00 94.25 96 ILE A N 1
ATOM 768 C CA . ILE A 1 96 ? -4.452 0.592 11.464 1.00 94.25 96 ILE A CA 1
ATOM 769 C C . ILE A 1 96 ? -4.453 1.061 10.007 1.00 94.25 96 ILE A C 1
ATOM 771 O O . ILE A 1 96 ? -3.600 0.641 9.222 1.00 94.25 96 ILE A O 1
ATOM 775 N N . ASN A 1 97 ? -5.368 1.968 9.655 1.00 94.00 97 ASN A N 1
ATOM 776 C CA . ASN A 1 97 ? -5.457 2.520 8.303 1.00 94.00 97 ASN A CA 1
ATOM 777 C C . ASN A 1 97 ? -4.185 3.304 7.936 1.00 94.00 97 ASN A C 1
ATOM 779 O O . ASN A 1 97 ? -3.622 3.100 6.861 1.00 94.00 97 ASN A O 1
ATOM 783 N N . ALA A 1 98 ? -3.687 4.147 8.848 1.00 94.62 98 ALA A N 1
ATOM 784 C CA . ALA A 1 98 ? -2.454 4.905 8.643 1.00 94.62 98 ALA A CA 1
ATOM 785 C C . ALA A 1 98 ? -1.222 3.992 8.521 1.00 94.62 98 ALA A C 1
ATOM 787 O O . ALA A 1 98 ? -0.392 4.197 7.639 1.00 94.62 98 ALA A O 1
ATOM 788 N N . ALA A 1 99 ? -1.114 2.965 9.368 1.00 94.62 99 ALA A N 1
ATOM 789 C CA . ALA A 1 99 ? -0.025 1.994 9.313 1.00 94.62 99 ALA A CA 1
ATOM 790 C C . ALA A 1 99 ? -0.043 1.198 8.004 1.00 94.62 99 ALA A C 1
ATOM 792 O O . ALA A 1 99 ? 1.003 1.018 7.392 1.00 94.62 99 ALA A O 1
ATOM 793 N N . THR A 1 100 ? -1.219 0.765 7.548 1.00 92.81 100 THR A N 1
ATOM 794 C CA . THR A 1 100 ? -1.360 0.033 6.282 1.00 92.81 100 THR A CA 1
ATOM 795 C C . THR A 1 100 ? -0.919 0.887 5.101 1.00 92.81 100 THR A C 1
ATOM 797 O O . THR A 1 100 ? -0.152 0.414 4.263 1.00 92.81 100 THR A O 1
ATOM 800 N N . LEU A 1 101 ? -1.351 2.150 5.055 1.00 91.81 101 LEU A N 1
ATOM 801 C CA . LEU A 1 101 ? -0.932 3.073 4.006 1.00 91.81 101 LEU A CA 1
ATOM 802 C C . LEU A 1 101 ? 0.583 3.305 4.045 1.00 91.81 101 LEU A C 1
ATOM 804 O O . LEU A 1 101 ? 1.224 3.242 3.007 1.00 91.81 101 LEU A O 1
ATOM 808 N N . ALA A 1 102 ? 1.166 3.497 5.230 1.00 93.75 102 ALA A N 1
ATOM 809 C CA . ALA A 1 102 ? 2.603 3.714 5.375 1.00 93.75 102 ALA A CA 1
ATOM 810 C C . ALA A 1 102 ? 3.442 2.473 5.013 1.00 93.75 102 ALA A C 1
ATOM 812 O O . ALA A 1 102 ? 4.543 2.605 4.488 1.00 93.75 102 ALA A O 1
ATOM 813 N N . VAL A 1 103 ? 2.939 1.260 5.266 1.00 92.62 103 VAL A N 1
ATOM 814 C CA . VAL A 1 103 ? 3.593 0.010 4.836 1.00 92.62 103 VAL A CA 1
ATOM 815 C C . VAL A 1 103 ? 3.552 -0.126 3.312 1.00 92.62 103 VAL A C 1
ATOM 817 O O . VAL A 1 103 ? 4.550 -0.533 2.718 1.00 92.62 103 VAL A O 1
ATOM 820 N N . ALA A 1 104 ? 2.427 0.233 2.685 1.00 89.81 104 ALA A N 1
ATOM 821 C CA . ALA A 1 104 ? 2.289 0.235 1.231 1.00 89.81 104 ALA A CA 1
ATOM 822 C C . ALA A 1 104 ? 3.185 1.300 0.573 1.00 89.81 104 ALA A C 1
ATOM 824 O O . ALA A 1 104 ? 3.875 1.004 -0.397 1.00 89.81 104 ALA A O 1
ATOM 825 N N . ASP A 1 105 ? 3.227 2.505 1.144 1.00 88.69 105 ASP A N 1
ATOM 826 C CA . ASP A 1 105 ? 4.082 3.619 0.715 1.00 88.69 105 ASP A CA 1
ATOM 827 C C . ASP A 1 105 ? 5.578 3.282 0.827 1.00 88.69 105 ASP A C 1
ATOM 829 O O . ASP A 1 105 ? 6.360 3.553 -0.078 1.00 88.69 105 ASP A O 1
ATOM 833 N N . ALA A 1 106 ? 5.973 2.570 1.887 1.00 89.19 106 ALA A N 1
ATOM 834 C CA . ALA A 1 106 ? 7.337 2.067 2.053 1.00 89.19 106 ALA A CA 1
ATOM 835 C C . ALA A 1 106 ? 7.723 0.956 1.050 1.00 89.19 106 ALA A C 1
ATOM 837 O O . ALA A 1 106 ? 8.853 0.468 1.093 1.00 89.19 106 ALA A O 1
ATOM 838 N N . GLY A 1 107 ? 6.804 0.514 0.184 1.00 86.31 107 GLY A N 1
ATOM 839 C CA . GLY A 1 107 ? 7.054 -0.536 -0.805 1.00 86.31 107 GLY A CA 1
ATOM 840 C C . GLY A 1 107 ? 7.284 -1.919 -0.190 1.00 86.31 107 GLY A C 1
ATOM 841 O O . GLY A 1 107 ? 7.886 -2.789 -0.820 1.00 86.31 107 GLY A O 1
ATOM 842 N N . ILE A 1 108 ? 6.834 -2.142 1.048 1.00 91.00 108 ILE A N 1
ATOM 843 C CA . ILE A 1 108 ? 6.980 -3.437 1.712 1.00 91.00 108 ILE A CA 1
ATOM 844 C C . ILE A 1 108 ? 5.988 -4.427 1.085 1.00 91.00 108 ILE A C 1
ATOM 846 O O . ILE A 1 108 ? 4.790 -4.136 1.026 1.00 91.00 108 ILE A O 1
ATOM 850 N N . PRO A 1 109 ? 6.437 -5.626 0.670 1.00 87.75 109 PRO A N 1
ATOM 851 C CA . PRO A 1 109 ? 5.554 -6.628 0.091 1.00 87.75 109 PRO A CA 1
ATOM 852 C C . PRO A 1 109 ? 4.409 -7.015 1.038 1.00 87.75 109 PRO A C 1
ATOM 854 O O . PRO A 1 109 ? 4.623 -7.581 2.115 1.00 87.75 109 PRO A O 1
ATOM 857 N N . THR A 1 110 ? 3.176 -6.742 0.613 1.00 88.12 110 THR A N 1
ATOM 858 C CA . THR A 1 110 ? 1.944 -7.111 1.321 1.00 88.12 110 THR A CA 1
ATOM 859 C C . THR A 1 110 ? 1.028 -7.911 0.402 1.00 88.12 110 THR A C 1
ATOM 861 O O . THR A 1 110 ? 0.973 -7.670 -0.803 1.00 88.12 110 THR A O 1
ATOM 864 N N . CYS A 1 111 ? 0.299 -8.888 0.947 1.00 83.19 111 CYS A N 1
ATOM 865 C CA . CYS A 1 111 ? -0.706 -9.611 0.162 1.00 83.19 111 CYS A CA 1
ATOM 866 C C . CYS A 1 111 ? -1.922 -8.736 -0.145 1.00 83.19 111 CYS A C 1
ATOM 868 O O . CYS A 1 111 ? -2.457 -8.790 -1.250 1.00 83.19 111 CYS A O 1
ATOM 870 N N . TYR A 1 112 ? -2.381 -7.985 0.860 1.00 84.38 112 TYR A N 1
ATOM 871 C CA . TYR A 1 112 ? -3.594 -7.173 0.829 1.00 84.38 112 TYR A CA 1
ATOM 872 C C . TYR A 1 112 ? -3.421 -5.950 1.727 1.00 84.38 112 TYR A C 1
ATOM 874 O O . TYR A 1 112 ? -2.701 -6.006 2.722 1.00 84.38 112 TYR A O 1
ATOM 882 N N . LEU A 1 113 ? -4.145 -4.876 1.411 1.00 87.25 113 LEU A N 1
ATOM 883 C CA . LEU A 1 113 ? -4.325 -3.758 2.332 1.00 87.25 113 LEU A CA 1
ATOM 884 C C . LEU A 1 113 ? -5.318 -4.171 3.422 1.00 87.25 113 LEU A C 1
ATOM 886 O O . LEU A 1 113 ? -6.357 -4.759 3.116 1.00 87.25 113 LEU A O 1
ATOM 890 N N . VAL A 1 114 ? -5.007 -3.862 4.675 1.00 91.12 114 VAL A N 1
ATOM 891 C CA . VAL A 1 114 ? -5.949 -3.979 5.788 1.00 91.12 114 VAL A CA 1
ATOM 892 C C . VAL A 1 114 ? -6.621 -2.640 6.002 1.00 91.12 114 VAL A C 1
ATOM 894 O O . VAL A 1 114 ? -5.957 -1.611 6.089 1.00 91.12 114 VAL A O 1
ATOM 897 N N . THR A 1 115 ? -7.933 -2.660 6.155 1.00 92.56 115 THR A N 1
ATOM 898 C CA . THR A 1 115 ? -8.665 -1.499 6.643 1.00 92.56 115 THR A CA 1
ATOM 899 C C . THR A 1 115 ? -9.416 -1.845 7.902 1.00 92.56 115 THR A C 1
ATOM 901 O O . THR A 1 115 ? -9.753 -3.004 8.149 1.00 92.56 115 THR A O 1
ATOM 904 N N . SER A 1 116 ? -9.654 -0.841 8.730 1.00 93.38 116 SER A N 1
ATOM 905 C CA . SER A 1 116 ? -10.488 -1.014 9.902 1.00 93.38 116 SER A CA 1
ATOM 906 C C . SER A 1 116 ? -11.406 0.171 10.125 1.00 93.38 116 SER A C 1
ATOM 908 O O . SER A 1 116 ? -11.089 1.325 9.811 1.00 93.38 116 SER A O 1
ATOM 910 N N . CYS A 1 117 ? -12.539 -0.138 10.731 1.00 92.94 117 CYS A N 1
ATOM 911 C CA . CYS A 1 117 ? -13.548 0.817 11.125 1.00 92.94 117 CYS A CA 1
ATOM 912 C C . CYS A 1 117 ? -14.055 0.460 12.524 1.00 92.94 117 CYS A C 1
ATOM 914 O O . CYS A 1 117 ? -14.013 -0.699 12.943 1.00 92.94 117 CYS A O 1
ATOM 916 N N . SER A 1 118 ? -14.495 1.475 13.255 1.00 91.75 118 SER A N 1
ATOM 917 C CA . SER A 1 118 ? -15.193 1.332 14.530 1.00 91.75 118 SER A CA 1
ATOM 918 C C . SER A 1 118 ? -16.656 1.688 14.323 1.00 91.75 118 SER A C 1
ATOM 920 O O . SER A 1 118 ? -16.956 2.676 13.651 1.00 91.75 118 SER A O 1
ATOM 922 N N . ALA A 1 119 ? -17.555 0.907 14.902 1.00 91.75 119 ALA A N 1
ATOM 923 C CA . ALA A 1 119 ? -18.973 1.213 14.935 1.00 91.75 119 ALA A CA 1
ATOM 924 C C . ALA A 1 119 ? -19.496 1.070 16.354 1.00 91.75 119 ALA A C 1
ATOM 926 O O . ALA A 1 119 ? -19.010 0.244 17.127 1.00 91.75 119 ALA A O 1
ATOM 927 N N . GLY A 1 120 ? -20.518 1.850 16.672 1.00 89.38 120 GLY A N 1
ATOM 928 C CA . GLY A 1 120 ? -21.203 1.740 17.942 1.00 89.38 120 GLY A CA 1
ATOM 929 C C . GLY A 1 120 ? -22.698 1.668 17.822 1.00 89.38 120 GLY A C 1
ATOM 930 O O . GLY A 1 120 ? -23.272 1.756 16.741 1.00 89.38 120 GLY A O 1
ATOM 931 N N . TYR A 1 121 ? -23.326 1.478 18.971 1.00 88.38 121 TYR A N 1
ATOM 932 C CA . TYR A 1 121 ? -24.767 1.325 19.074 1.00 88.38 121 TYR A CA 1
ATOM 933 C C . TYR A 1 121 ? -25.320 2.343 20.057 1.00 88.38 121 TYR A C 1
ATOM 935 O O . TYR A 1 121 ? -25.106 2.229 21.266 1.00 88.38 121 TYR A O 1
ATOM 943 N N . LEU A 1 122 ? -26.024 3.344 19.530 1.00 85.38 122 LEU A N 1
ATOM 944 C CA . LEU A 1 122 ? -26.592 4.441 20.307 1.00 85.38 122 LEU A CA 1
ATOM 945 C C . LEU A 1 122 ? -28.080 4.576 19.979 1.00 85.38 122 LEU A C 1
ATOM 947 O O . LEU A 1 122 ? -28.459 4.554 18.813 1.00 85.38 122 LEU A O 1
ATOM 951 N N . ASN A 1 123 ? -28.935 4.711 20.997 1.00 83.19 123 ASN A N 1
ATOM 952 C CA . ASN A 1 123 ? -30.386 4.914 20.839 1.00 83.19 123 ASN A CA 1
ATOM 953 C C . ASN A 1 123 ? -31.081 3.907 19.898 1.00 83.19 123 ASN A C 1
ATOM 955 O O . ASN A 1 123 ? -31.981 4.267 19.145 1.00 83.19 123 ASN A O 1
ATOM 959 N N . SER A 1 124 ? -30.683 2.634 19.957 1.00 83.94 124 SER A N 1
ATOM 960 C CA . SER A 1 124 ? -31.170 1.564 19.068 1.00 83.94 124 SER A CA 1
ATOM 961 C C . SER A 1 124 ? -30.798 1.720 17.586 1.00 83.94 124 SER A C 1
ATOM 963 O O . SER A 1 124 ? -31.421 1.107 16.723 1.00 83.94 124 SER A O 1
ATOM 965 N N . THR A 1 125 ? -29.778 2.525 17.283 1.00 86.94 125 THR A N 1
ATOM 966 C CA . THR A 1 125 ? -29.262 2.729 15.926 1.00 86.94 125 THR A CA 1
ATOM 967 C C . THR A 1 125 ? -27.761 2.429 15.867 1.00 86.94 125 THR A C 1
ATOM 969 O O . THR A 1 125 ? -27.015 2.905 16.730 1.00 86.94 125 THR A O 1
ATOM 972 N N . PRO A 1 126 ? -27.293 1.631 14.887 1.00 88.88 126 PRO A N 1
ATOM 973 C CA . PRO A 1 126 ? -25.869 1.448 14.651 1.00 88.88 126 PRO A CA 1
ATOM 974 C C . PRO A 1 126 ? -25.283 2.698 13.981 1.00 88.88 126 PRO A C 1
ATOM 976 O O . PRO A 1 126 ? -25.849 3.232 13.028 1.00 88.88 126 PRO A O 1
ATOM 979 N N . LEU A 1 127 ? -24.143 3.164 14.480 1.00 89.94 127 LEU A N 1
ATOM 980 C CA . LEU A 1 127 ? -23.418 4.332 13.987 1.00 89.94 127 LEU A CA 1
ATOM 981 C C . LEU A 1 127 ? -22.001 3.924 13.593 1.00 89.94 127 LEU A C 1
ATOM 983 O O . LEU A 1 127 ? -21.320 3.241 14.352 1.00 89.94 127 LEU A O 1
ATOM 987 N N . LEU A 1 128 ? -21.556 4.359 12.417 1.00 90.62 128 LEU A N 1
ATOM 988 C CA . LEU A 1 128 ? -20.210 4.106 11.905 1.00 90.62 128 LEU A CA 1
ATOM 989 C C . LEU A 1 128 ? -19.282 5.294 12.219 1.00 90.62 128 LEU A C 1
ATOM 991 O O . LEU A 1 128 ? -19.705 6.446 12.118 1.00 90.62 128 LEU A O 1
ATOM 995 N N . ASP A 1 129 ? -18.013 5.013 12.524 1.00 89.50 129 ASP A N 1
ATOM 996 C CA . ASP A 1 129 ? -16.959 5.999 12.817 1.00 89.50 129 ASP A CA 1
ATOM 997 C C . ASP A 1 129 ? -17.345 6.947 13.967 1.00 89.50 129 ASP A C 1
ATOM 999 O O . ASP A 1 129 ? -17.564 8.146 13.763 1.00 89.50 129 ASP A O 1
ATOM 1003 N N . LEU A 1 130 ? -17.461 6.370 15.172 1.00 88.00 130 LEU A N 1
ATOM 1004 C CA . LEU A 1 130 ? -17.822 7.093 16.395 1.00 88.00 130 LEU A CA 1
ATOM 1005 C C . LEU A 1 130 ? -16.851 8.246 16.684 1.00 88.00 130 LEU A C 1
ATOM 1007 O O . LEU A 1 130 ? -15.630 8.056 16.673 1.00 88.00 130 LEU A O 1
ATOM 1011 N N . ASN A 1 131 ? -17.397 9.419 17.010 1.00 88.75 131 ASN A N 1
ATOM 1012 C CA . ASN A 1 131 ? -16.616 10.539 17.535 1.00 88.75 131 ASN A CA 1
ATOM 1013 C C . ASN A 1 131 ? -16.363 10.416 19.051 1.00 88.75 131 ASN A C 1
ATOM 1015 O O . ASN A 1 131 ? -16.907 9.542 19.726 1.00 88.75 131 ASN A O 1
ATOM 1019 N N . TYR A 1 132 ? -15.560 11.327 19.611 1.00 87.75 132 TYR A N 1
ATOM 1020 C CA . TYR A 1 132 ? -15.255 11.329 21.046 1.00 87.75 132 TYR A CA 1
ATOM 1021 C C . TYR A 1 132 ? -16.504 11.436 21.934 1.00 87.75 132 TYR A C 1
ATOM 1023 O O . TYR A 1 132 ? -16.565 10.799 22.983 1.00 87.75 132 TYR A O 1
ATOM 1031 N N . VAL A 1 133 ? -17.498 12.237 21.538 1.00 87.06 133 VAL A N 1
ATOM 1032 C CA . VAL A 1 133 ? -18.727 12.438 22.323 1.00 87.06 133 VAL A CA 1
ATOM 1033 C C . VAL A 1 133 ? -19.572 11.166 22.329 1.00 87.06 133 VAL A C 1
ATOM 1035 O O . VAL A 1 133 ? -20.022 10.745 23.387 1.00 87.06 133 VAL A O 1
ATOM 1038 N N . GLU A 1 134 ? -19.744 10.542 21.168 1.00 87.56 134 GLU A N 1
ATOM 1039 C CA . GLU A 1 134 ? -20.484 9.296 20.965 1.00 87.56 134 GLU A CA 1
ATOM 1040 C C . GLU A 1 134 ? -19.842 8.137 21.747 1.00 87.56 134 GLU A C 1
ATOM 1042 O O . GLU A 1 134 ? -20.554 7.386 22.411 1.00 87.56 134 GLU A O 1
ATOM 1047 N N . ASP A 1 135 ? -18.508 8.046 21.744 1.00 84.25 135 ASP A N 1
ATOM 1048 C CA . ASP A 1 135 ? -17.738 7.063 22.521 1.00 84.25 135 ASP A CA 1
ATOM 1049 C C . ASP A 1 135 ? -17.841 7.327 24.041 1.00 84.25 135 ASP A C 1
ATOM 1051 O O . ASP A 1 135 ? -18.060 6.422 24.848 1.00 84.25 135 ASP A O 1
ATOM 1055 N N . SER A 1 136 ? -17.792 8.601 24.450 1.00 83.62 136 SER A N 1
ATOM 1056 C CA . SER A 1 136 ? -17.844 9.012 25.865 1.00 83.62 136 SER A CA 1
ATOM 1057 C C . SER A 1 136 ? -19.194 8.769 26.542 1.00 83.62 136 SER A C 1
ATOM 1059 O O . SER A 1 136 ? -19.252 8.693 27.770 1.00 83.62 136 SER A O 1
ATOM 1061 N N . VAL A 1 137 ? -20.282 8.637 25.777 1.00 80.25 137 VAL A N 1
ATOM 1062 C CA . VAL A 1 137 ? -21.619 8.320 26.317 1.00 80.25 137 VAL A CA 1
ATOM 1063 C C . VAL A 1 137 ? -21.662 6.900 26.912 1.00 80.25 137 VAL A C 1
ATOM 1065 O O . VAL A 1 137 ? -22.603 6.562 27.629 1.00 80.25 137 VAL A O 1
ATOM 1068 N N . GLY A 1 138 ? -20.622 6.084 26.697 1.00 69.00 138 GLY A N 1
ATOM 1069 C CA . GLY A 1 138 ? -20.527 4.735 27.256 1.00 69.00 138 GLY A CA 1
ATOM 1070 C C . GLY A 1 138 ? -21.374 3.726 26.485 1.00 69.00 138 GLY A C 1
ATOM 1071 O O . GLY A 1 138 ? -21.864 2.755 27.063 1.00 69.00 138 GLY A O 1
ATOM 1072 N N . GLY A 1 139 ? -21.577 3.984 25.190 1.00 76.44 139 GLY A N 1
ATOM 1073 C CA . GLY A 1 139 ? -22.173 3.031 24.263 1.00 76.44 139 GLY A CA 1
ATOM 1074 C C . GLY A 1 1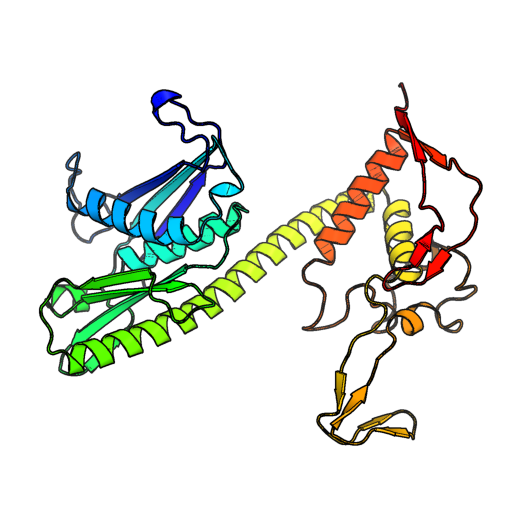39 ? -21.237 1.859 23.976 1.00 76.44 139 GLY A C 1
ATOM 1075 O O . GLY A 1 139 ? -20.130 1.758 24.503 1.00 76.44 139 GLY A O 1
ATOM 1076 N N . VAL A 1 140 ? -21.690 0.944 23.125 1.00 83.62 140 VAL A N 1
ATOM 1077 C CA . VAL A 1 140 ? -20.820 -0.142 22.671 1.00 83.62 140 VAL A CA 1
ATOM 1078 C C . VAL A 1 140 ? -19.916 0.365 21.557 1.00 83.62 140 VAL A C 1
ATOM 1080 O O . VAL A 1 140 ? -20.431 0.958 20.619 1.00 83.62 140 VAL A O 1
ATOM 1083 N N . ASP A 1 141 ? -18.612 0.102 21.654 1.00 87.69 141 ASP A N 1
ATOM 1084 C CA . ASP A 1 141 ? -17.629 0.266 20.576 1.00 87.69 141 ASP A CA 1
ATOM 1085 C C . ASP A 1 141 ? -17.203 -1.121 20.080 1.00 87.69 141 ASP A C 1
ATOM 1087 O O . ASP A 1 141 ? -16.722 -1.956 20.855 1.00 87.69 141 ASP A O 1
ATOM 1091 N N . VAL A 1 142 ? -17.411 -1.374 18.789 1.00 90.31 142 VAL A N 1
ATOM 1092 C CA . VAL A 1 142 ? -16.938 -2.563 18.080 1.00 90.31 142 VAL A CA 1
ATOM 1093 C C . VAL A 1 142 ? -15.977 -2.116 16.989 1.00 90.31 142 VAL A C 1
ATOM 1095 O O . VAL A 1 142 ? -16.366 -1.477 16.011 1.00 90.31 142 VAL A O 1
ATOM 1098 N N . THR A 1 143 ? -14.712 -2.503 17.122 1.00 91.44 143 THR A N 1
ATOM 1099 C CA . THR A 1 143 ? -13.684 -2.264 16.106 1.00 91.44 143 THR A CA 1
ATOM 1100 C C . THR A 1 143 ? -13.474 -3.523 15.275 1.00 91.44 143 THR A C 1
ATOM 1102 O O . THR A 1 143 ? -13.170 -4.581 15.827 1.00 91.44 143 THR A O 1
ATOM 1105 N N . VAL A 1 144 ? -13.586 -3.404 13.951 1.00 92.56 144 VAL A N 1
ATOM 1106 C CA . VAL A 1 144 ? -13.408 -4.510 13.000 1.00 92.56 144 VAL A CA 1
ATOM 1107 C C . VAL A 1 144 ? -12.309 -4.166 11.997 1.00 92.56 144 VAL A C 1
ATOM 1109 O O . VAL A 1 144 ? -12.295 -3.065 11.450 1.00 92.56 144 VAL A O 1
ATOM 1112 N N . GLY A 1 145 ? -11.398 -5.106 11.736 1.00 91.19 145 GLY A N 1
ATOM 1113 C CA . GLY A 1 145 ? -10.352 -5.007 10.713 1.00 91.19 145 GLY A CA 1
ATOM 1114 C C . GLY A 1 145 ? -10.477 -6.104 9.658 1.00 91.19 145 GLY A C 1
ATOM 1115 O O . GLY A 1 145 ? -10.651 -7.275 10.004 1.00 91.19 145 GLY A O 1
ATOM 1116 N N . ILE A 1 146 ? -10.408 -5.735 8.376 1.00 90.81 146 ILE A N 1
ATOM 1117 C CA . ILE A 1 146 ? -10.653 -6.629 7.237 1.00 90.81 146 ILE A CA 1
ATOM 1118 C C . ILE A 1 146 ? -9.606 -6.398 6.136 1.00 90.81 146 ILE A C 1
ATOM 1120 O O . ILE A 1 146 ? -9.328 -5.253 5.773 1.00 90.81 146 ILE A O 1
ATOM 1124 N N . PRO A 1 147 ? -9.025 -7.464 5.559 1.00 86.00 147 PRO A N 1
ATOM 1125 C CA . PRO A 1 147 ? -8.221 -7.380 4.350 1.00 86.00 147 PRO A CA 1
ATOM 1126 C C . PRO A 1 147 ? -9.087 -7.106 3.116 1.00 86.00 147 PRO A C 1
ATOM 1128 O O . PRO A 1 147 ? -10.080 -7.778 2.863 1.00 86.00 147 PRO A O 1
ATOM 1131 N N . ALA A 1 148 ? -8.624 -6.215 2.253 1.00 72.88 148 ALA A N 1
ATOM 1132 C CA . ALA A 1 148 ? -9.329 -5.680 1.089 1.00 72.88 148 ALA A CA 1
ATOM 1133 C C . ALA A 1 148 ? -9.841 -6.683 0.024 1.00 72.88 148 ALA A C 1
ATOM 1135 O O . ALA A 1 148 ? -10.508 -6.268 -0.927 1.00 72.88 148 ALA A O 1
ATOM 1136 N N . LYS A 1 149 ? -9.471 -7.969 0.096 1.00 69.44 149 LYS A N 1
ATOM 1137 C CA . LYS A 1 149 ? -9.846 -9.007 -0.889 1.00 69.44 149 LYS A CA 1
ATOM 1138 C C . LYS A 1 149 ? -10.678 -10.144 -0.295 1.00 69.44 149 LYS A C 1
ATOM 1140 O O . LYS A 1 149 ? -11.298 -10.887 -1.049 1.00 69.44 149 LYS A O 1
ATOM 1145 N N . PHE A 1 150 ? -10.688 -10.298 1.026 1.00 72.31 150 PHE A N 1
ATOM 1146 C CA . PHE A 1 150 ? -11.384 -11.395 1.689 1.00 72.31 150 PHE A CA 1
ATOM 1147 C C . PHE A 1 150 ? -12.374 -10.843 2.702 1.00 72.31 150 PHE A C 1
ATOM 1149 O O . PHE A 1 150 ? -11.999 -10.019 3.526 1.00 72.31 150 PHE A O 1
ATOM 1156 N N . ASP A 1 151 ? -13.576 -11.416 2.761 1.00 72.25 151 ASP A N 1
ATOM 1157 C CA . ASP A 1 151 ? -14.526 -11.197 3.866 1.00 72.25 151 ASP A CA 1
ATOM 1158 C C . ASP A 1 151 ? -14.073 -11.898 5.170 1.00 72.25 151 ASP A C 1
ATOM 1160 O O . ASP A 1 151 ? -14.873 -12.255 6.033 1.00 72.25 151 ASP A O 1
ATOM 1164 N N . LYS A 1 152 ? -12.763 -12.132 5.323 1.00 81.00 152 LYS A N 1
ATOM 1165 C CA . LYS A 1 152 ? -12.173 -12.730 6.514 1.00 81.00 152 LYS A CA 1
ATOM 1166 C C . LYS A 1 152 ? -11.730 -11.622 7.452 1.00 81.00 152 LYS A C 1
ATOM 1168 O O . LYS A 1 152 ? -10.750 -10.935 7.189 1.00 81.00 152 LYS A O 1
ATOM 1173 N N . VAL A 1 153 ? -12.410 -11.511 8.579 1.00 85.31 153 VAL A N 1
ATOM 1174 C CA . VAL A 1 153 ? -12.064 -10.542 9.612 1.00 85.31 153 VAL A CA 1
ATOM 1175 C C . VAL A 1 153 ? -10.730 -10.916 10.273 1.00 85.31 153 VAL A C 1
ATOM 1177 O O . VAL A 1 153 ? -10.547 -12.050 10.721 1.00 85.31 153 VAL A O 1
ATOM 1180 N N . THR A 1 154 ? -9.781 -9.978 10.308 1.00 84.69 154 THR A N 1
ATOM 1181 C CA . THR A 1 154 ? -8.472 -10.137 10.970 1.00 84.69 154 THR A CA 1
ATOM 1182 C C . THR A 1 154 ? -8.480 -9.632 12.403 1.00 84.69 154 THR A C 1
ATOM 1184 O O . THR A 1 154 ? -7.737 -10.154 13.233 1.00 84.69 154 THR A O 1
ATOM 1187 N N . LEU A 1 155 ? -9.325 -8.644 12.696 1.00 89.62 155 LEU A N 1
ATOM 1188 C CA . LEU A 1 155 ? -9.451 -8.037 14.012 1.00 89.62 155 LEU A CA 1
ATOM 1189 C C . LEU A 1 155 ? -10.920 -7.831 14.368 1.00 89.62 155 LEU A C 1
ATOM 1191 O O . LEU A 1 155 ? -11.652 -7.232 13.589 1.00 89.62 155 LEU A O 1
ATOM 1195 N N . ILE A 1 156 ? -11.318 -8.262 15.563 1.00 91.62 156 ILE A N 1
ATOM 1196 C CA . ILE A 1 156 ? -12.555 -7.831 16.222 1.00 91.62 156 ILE A CA 1
ATOM 1197 C C . ILE A 1 156 ? -12.199 -7.489 17.663 1.00 91.62 156 ILE A C 1
ATOM 1199 O O . ILE A 1 156 ? -11.622 -8.321 18.365 1.00 91.62 156 ILE A O 1
ATOM 1203 N N . GLN A 1 157 ? -12.541 -6.284 18.105 1.00 90.94 157 GLN A N 1
ATOM 1204 C CA . GLN A 1 157 ? -12.499 -5.902 19.515 1.00 90.94 157 GLN A CA 1
ATOM 1205 C C . GLN A 1 157 ? -13.828 -5.291 19.929 1.00 90.94 157 GLN A C 1
ATOM 1207 O O . GLN A 1 157 ? -14.419 -4.527 19.170 1.00 90.94 157 GLN A O 1
ATOM 1212 N N . MET A 1 158 ? -14.266 -5.627 21.137 1.00 89.56 158 MET A N 1
ATOM 1213 C CA . MET A 1 158 ? -15.480 -5.107 21.746 1.00 89.56 158 MET A CA 1
ATOM 1214 C C . MET A 1 158 ? -15.287 -5.064 23.259 1.00 89.56 158 MET A C 1
ATOM 1216 O O . MET A 1 158 ? -14.832 -6.045 23.850 1.00 89.56 158 MET A O 1
ATOM 1220 N N . ASP A 1 159 ? -15.671 -3.947 23.869 1.00 81.44 159 ASP A N 1
ATOM 1221 C CA . ASP A 1 159 ? -15.431 -3.695 25.294 1.00 81.44 159 ASP A CA 1
ATOM 1222 C C . ASP A 1 159 ? -16.694 -3.922 26.161 1.00 81.44 159 ASP A C 1
ATOM 1224 O O . ASP A 1 159 ? -16.608 -4.043 27.384 1.00 81.44 159 ASP A O 1
ATOM 1228 N N . VAL A 1 160 ? -17.879 -4.046 25.543 1.00 84.50 160 VAL A N 1
ATOM 1229 C CA . VAL A 1 160 ? -19.185 -4.140 26.227 1.00 84.50 160 VAL A CA 1
ATOM 1230 C C . VAL A 1 160 ? -19.980 -5.360 25.754 1.00 84.50 160 VAL A C 1
ATOM 1232 O O . VAL A 1 160 ? -19.878 -5.778 24.608 1.00 84.50 160 VAL A O 1
ATOM 1235 N N . LYS A 1 161 ? -20.798 -5.953 26.633 1.00 85.06 161 LYS A N 1
ATOM 1236 C CA . LYS A 1 161 ? -21.666 -7.087 26.277 1.00 85.06 161 LYS A CA 1
ATOM 1237 C C . LYS A 1 161 ? -22.836 -6.632 25.402 1.00 85.06 161 LYS A C 1
ATOM 1239 O O . LYS A 1 161 ? -23.544 -5.697 25.765 1.00 85.06 161 LYS A O 1
ATOM 1244 N N . LEU A 1 162 ? -23.086 -7.366 24.320 1.00 86.44 162 LEU A N 1
ATOM 1245 C CA . LEU A 1 162 ? -24.215 -7.162 23.413 1.00 86.44 162 LEU A CA 1
ATOM 1246 C C . LEU A 1 162 ? -25.028 -8.451 23.230 1.00 86.44 162 LEU A C 1
ATOM 1248 O O . LEU A 1 162 ? -24.456 -9.542 23.293 1.00 86.44 162 LEU A O 1
ATOM 1252 N N . PRO A 1 163 ? -26.343 -8.344 22.963 1.00 90.12 163 PRO A N 1
ATOM 1253 C CA . PRO A 1 163 ? -27.113 -9.438 22.381 1.00 90.12 163 PRO A CA 1
ATOM 1254 C C . PRO A 1 163 ? -26.518 -9.866 21.034 1.00 90.12 163 PRO A C 1
ATOM 1256 O O . PRO A 1 163 ? -26.050 -9.018 20.270 1.00 90.12 163 PRO A O 1
ATOM 1259 N N . MET A 1 164 ? -26.566 -11.167 20.732 1.00 89.50 164 MET A N 1
ATOM 1260 C CA . MET A 1 164 ? -25.944 -11.728 19.527 1.00 89.50 164 MET A CA 1
ATOM 1261 C C . MET A 1 164 ? -26.501 -11.101 18.241 1.00 89.50 164 MET A C 1
ATOM 1263 O O . MET A 1 164 ? -25.728 -10.660 17.398 1.00 89.50 164 MET A O 1
ATOM 1267 N N . ASP A 1 165 ? -27.824 -10.945 18.149 1.00 90.44 165 ASP A N 1
ATOM 1268 C CA . ASP A 1 165 ? -28.491 -10.359 16.977 1.00 90.44 165 ASP A CA 1
ATOM 1269 C C . ASP A 1 165 ? -28.018 -8.919 16.709 1.00 90.44 165 ASP A C 1
ATOM 1271 O O . ASP A 1 165 ? -27.788 -8.503 15.575 1.00 90.44 165 ASP A O 1
ATOM 1275 N N . THR A 1 166 ? -27.836 -8.135 17.776 1.00 89.56 166 THR A N 1
ATOM 1276 C CA . THR A 1 166 ? -27.342 -6.757 17.679 1.00 89.56 166 THR A CA 1
ATOM 1277 C C . THR A 1 166 ? -25.871 -6.728 17.274 1.00 89.56 166 THR A C 1
ATOM 1279 O O . THR A 1 166 ? -25.473 -5.893 16.465 1.00 89.56 166 THR A O 1
ATOM 1282 N N . PHE A 1 167 ? -25.069 -7.648 17.808 1.00 90.81 167 PHE A N 1
ATOM 1283 C CA . PHE A 1 167 ? -23.659 -7.777 17.461 1.00 90.81 167 PHE A CA 1
ATOM 1284 C C . PHE A 1 167 ? -23.457 -8.148 15.986 1.00 90.81 167 PHE A C 1
ATOM 1286 O O . PHE A 1 167 ? -22.602 -7.551 15.329 1.00 90.81 167 PHE A O 1
ATOM 1293 N N . GLU A 1 168 ? -24.248 -9.077 15.444 1.00 90.81 168 GLU A N 1
ATOM 1294 C CA . GLU A 1 168 ? -24.187 -9.455 14.025 1.00 90.81 168 GLU A CA 1
ATOM 1295 C C . GLU A 1 168 ? -24.520 -8.268 13.119 1.00 90.81 168 GLU A C 1
ATOM 1297 O O . GLU A 1 168 ? -23.742 -7.945 12.218 1.00 90.81 168 GLU A O 1
ATOM 1302 N N . ASN A 1 169 ? -25.605 -7.551 13.431 1.00 90.44 169 ASN A N 1
ATOM 1303 C CA . ASN A 1 169 ? -26.012 -6.359 12.690 1.00 90.44 169 ASN A CA 1
ATOM 1304 C C . ASN A 1 169 ? -24.923 -5.274 12.693 1.00 90.44 169 ASN A C 1
ATOM 1306 O O . ASN A 1 169 ? -24.593 -4.729 11.640 1.00 90.44 169 ASN A O 1
ATOM 1310 N N . ILE A 1 170 ? -24.335 -4.972 13.857 1.00 91.12 170 ILE A N 1
ATOM 1311 C CA . ILE A 1 170 ? -23.265 -3.967 13.967 1.00 91.12 170 ILE A CA 1
ATOM 1312 C C . ILE A 1 170 ? -22.027 -4.424 13.204 1.00 91.12 170 ILE A C 1
ATOM 1314 O O . ILE A 1 170 ? -21.472 -3.650 12.437 1.00 91.12 170 ILE A O 1
ATOM 1318 N N . THR A 1 171 ? -21.601 -5.675 13.374 1.00 90.75 171 THR A N 1
ATOM 1319 C CA . THR A 1 171 ? -20.388 -6.188 12.722 1.00 90.75 171 THR A CA 1
ATOM 1320 C C . THR A 1 171 ? -20.528 -6.138 11.204 1.00 90.75 171 THR A C 1
ATOM 1322 O O . THR A 1 171 ? -19.605 -5.689 10.527 1.00 90.75 171 THR A O 1
ATOM 1325 N N . GLN A 1 172 ? -21.679 -6.543 10.660 1.00 89.94 172 GLN A N 1
ATOM 1326 C CA . GLN A 1 172 ? -21.943 -6.473 9.224 1.00 89.94 172 GLN A CA 1
ATOM 1327 C C . GLN A 1 172 ? -21.938 -5.025 8.715 1.00 89.94 172 GLN A C 1
ATOM 1329 O O . GLN A 1 172 ? -21.350 -4.746 7.670 1.00 89.94 172 GLN A O 1
ATOM 1334 N N . PHE A 1 173 ? -22.510 -4.097 9.484 1.00 90.88 173 PHE A N 1
ATOM 1335 C CA . PHE A 1 173 ? -22.473 -2.671 9.167 1.00 90.88 173 PHE A CA 1
ATOM 1336 C C . PHE A 1 173 ? -21.039 -2.109 9.185 1.00 90.88 173 PHE A C 1
ATOM 1338 O O . PHE A 1 173 ? -20.637 -1.379 8.278 1.00 90.88 173 PHE A O 1
ATOM 1345 N N . THR A 1 174 ? -20.208 -2.517 10.150 1.00 91.50 174 THR A N 1
ATOM 1346 C CA . THR A 1 174 ? -18.787 -2.138 10.203 1.00 91.50 174 THR A CA 1
ATOM 1347 C C . THR A 1 174 ? -17.992 -2.721 9.037 1.00 91.50 174 THR A C 1
ATOM 1349 O O . THR A 1 174 ? -17.117 -2.048 8.494 1.00 91.50 174 THR A O 1
ATOM 1352 N N . VAL A 1 175 ? -18.291 -3.960 8.629 1.00 91.00 175 VAL A N 1
ATOM 1353 C CA . VAL A 1 175 ? -17.664 -4.617 7.471 1.00 91.00 175 VAL A CA 1
ATOM 1354 C C . VAL A 1 175 ? -17.905 -3.808 6.199 1.00 91.00 175 VAL A C 1
ATOM 1356 O O . VAL A 1 175 ? -16.972 -3.602 5.422 1.00 91.00 175 VAL A O 1
ATOM 1359 N N . GLU A 1 176 ? -19.130 -3.330 5.995 1.00 89.69 176 GLU A N 1
ATOM 1360 C CA . GLU A 1 176 ? -19.476 -2.469 4.864 1.00 89.69 176 GLU A CA 1
ATOM 1361 C C . GLU A 1 176 ? -18.696 -1.146 4.911 1.00 89.69 176 GLU A C 1
ATOM 1363 O O . GLU A 1 176 ? -18.061 -0.769 3.926 1.00 89.69 176 GLU A O 1
ATOM 1368 N N . GLY A 1 177 ? -18.597 -0.520 6.088 1.00 90.81 177 GLY A N 1
ATOM 1369 C CA . GLY A 1 177 ? -17.754 0.664 6.285 1.00 90.81 177 GLY A CA 1
ATOM 1370 C C . GLY A 1 177 ? -16.271 0.433 5.959 1.00 90.81 177 GLY A C 1
ATOM 1371 O O . GLY A 1 177 ? -15.632 1.274 5.325 1.00 90.81 177 GLY A O 1
ATOM 1372 N N . CYS A 1 178 ? -15.709 -0.722 6.324 1.00 90.94 178 CYS A N 1
ATOM 1373 C CA . CYS A 1 178 ? -14.333 -1.086 5.963 1.00 90.94 178 CYS A CA 1
ATOM 1374 C C . CYS A 1 178 ? -14.142 -1.229 4.443 1.00 90.94 178 CYS A C 1
ATOM 1376 O O . CYS A 1 178 ? -13.088 -0.861 3.913 1.00 90.94 178 CYS A O 1
ATOM 1378 N N . LYS A 1 179 ? -15.146 -1.742 3.719 1.00 88.94 179 LYS A N 1
ATOM 1379 C CA . LYS A 1 179 ? -15.097 -1.871 2.251 1.00 88.94 179 LYS A CA 1
ATOM 1380 C C . LYS A 1 179 ? -15.040 -0.503 1.574 1.00 88.94 179 LYS A C 1
ATOM 1382 O O . LYS A 1 179 ? -14.200 -0.303 0.698 1.00 88.94 179 LYS A O 1
ATOM 1387 N N . GLU A 1 180 ? -15.827 0.457 2.048 1.00 89.69 180 GLU A N 1
ATOM 1388 C CA . GLU A 1 180 ? -15.784 1.835 1.543 1.00 89.69 180 GLU A CA 1
ATOM 1389 C C . GLU A 1 180 ? -14.431 2.508 1.819 1.00 89.69 180 GLU A C 1
ATOM 1391 O O . GLU A 1 180 ? -13.805 3.063 0.913 1.00 89.69 180 GLU A O 1
ATOM 1396 N N . ILE A 1 181 ? -13.899 2.368 3.039 1.00 91.06 181 ILE A N 1
ATOM 1397 C CA . ILE A 1 181 ? -12.566 2.891 3.392 1.00 91.06 181 ILE A CA 1
ATOM 1398 C C . ILE A 1 181 ? -11.475 2.263 2.515 1.00 91.06 181 ILE A C 1
ATOM 1400 O O . ILE A 1 181 ? -10.527 2.938 2.116 1.00 91.06 181 ILE A O 1
ATOM 1404 N N . THR A 1 182 ? -11.606 0.979 2.186 1.00 88.12 182 THR A N 1
ATOM 1405 C CA . THR A 1 182 ? -10.670 0.273 1.303 1.00 88.12 182 THR A CA 1
ATOM 1406 C C . THR A 1 182 ? -10.620 0.894 -0.086 1.00 88.12 182 THR A C 1
ATOM 1408 O O . THR A 1 182 ? -9.528 1.063 -0.631 1.00 88.12 182 THR A O 1
ATOM 1411 N N . ASN A 1 183 ? -11.774 1.234 -0.661 1.00 86.06 183 ASN A N 1
ATOM 1412 C CA . ASN A 1 183 ? -11.837 1.869 -1.975 1.00 86.06 183 ASN A CA 1
ATOM 1413 C C . ASN A 1 183 ? -11.178 3.251 -1.940 1.00 86.06 183 ASN A C 1
ATOM 1415 O O . ASN A 1 183 ? -10.305 3.527 -2.759 1.00 86.06 183 ASN A O 1
ATOM 1419 N N . TYR A 1 184 ? -11.482 4.046 -0.914 1.00 88.19 184 TYR A N 1
ATOM 1420 C CA . TYR A 1 184 ? -10.864 5.357 -0.725 1.00 88.19 184 TYR A CA 1
ATOM 1421 C C . TYR A 1 184 ? -9.337 5.282 -0.552 1.00 88.19 184 TYR A C 1
ATOM 1423 O O . TYR A 1 184 ? -8.593 6.022 -1.191 1.00 88.19 184 TYR A O 1
ATOM 1431 N N . ILE A 1 185 ? -8.834 4.363 0.280 1.00 86.88 185 ILE A N 1
ATOM 1432 C CA . ILE A 1 185 ? -7.385 4.186 0.478 1.00 86.88 185 ILE A CA 1
ATOM 1433 C C . ILE A 1 185 ? -6.706 3.746 -0.820 1.00 86.88 185 ILE A C 1
ATOM 1435 O O . ILE A 1 185 ? -5.600 4.201 -1.102 1.00 86.88 185 ILE A O 1
ATOM 1439 N N . ARG A 1 186 ? -7.350 2.885 -1.618 1.00 82.12 186 ARG A N 1
ATOM 1440 C CA . ARG A 1 186 ? -6.825 2.488 -2.931 1.00 82.12 186 ARG A CA 1
ATOM 1441 C C . ARG A 1 186 ? -6.694 3.690 -3.857 1.00 82.12 186 ARG A C 1
ATOM 1443 O O . ARG A 1 186 ? -5.622 3.861 -4.423 1.00 82.12 186 ARG A O 1
ATOM 1450 N N . GLU A 1 187 ? -7.730 4.515 -3.979 1.00 79.44 187 GLU A N 1
ATOM 1451 C CA . GLU A 1 187 ? -7.695 5.732 -4.804 1.00 79.44 187 GLU A CA 1
ATOM 1452 C C . GLU A 1 187 ? -6.572 6.677 -4.368 1.00 79.44 187 GLU A C 1
ATOM 1454 O O . GLU A 1 187 ? -5.734 7.053 -5.183 1.00 79.44 187 GLU A O 1
ATOM 1459 N N . VAL A 1 188 ? -6.472 6.972 -3.068 1.00 82.81 188 VAL A N 1
ATOM 1460 C CA . VAL A 1 188 ? -5.409 7.836 -2.528 1.00 82.81 188 VAL A CA 1
ATOM 1461 C C . VAL A 1 188 ? -4.020 7.245 -2.765 1.00 82.81 188 VAL A C 1
ATOM 1463 O O . VAL A 1 188 ? -3.088 7.973 -3.099 1.00 82.81 188 VAL A O 1
ATOM 1466 N N . HIS A 1 189 ? -3.856 5.934 -2.592 1.00 77.12 189 HIS A N 1
ATOM 1467 C CA . HIS A 1 189 ? -2.575 5.278 -2.828 1.00 77.12 189 HIS A CA 1
ATOM 1468 C C . HIS A 1 189 ? -2.183 5.327 -4.310 1.00 77.12 189 HIS A C 1
ATOM 1470 O O . HIS A 1 189 ? -1.031 5.633 -4.614 1.00 77.12 189 HIS A O 1
ATOM 1476 N N . PHE A 1 190 ? -3.133 5.107 -5.226 1.00 73.00 190 PHE A N 1
ATOM 1477 C CA . PHE A 1 190 ? -2.900 5.299 -6.658 1.00 73.00 190 PHE A CA 1
ATOM 1478 C C . PHE A 1 190 ? -2.502 6.743 -6.965 1.00 73.00 190 PHE A C 1
ATOM 1480 O O . PHE A 1 190 ? -1.504 6.949 -7.650 1.00 73.00 190 PHE A O 1
ATOM 1487 N N . ASP A 1 191 ? -3.199 7.735 -6.418 1.00 71.94 191 ASP A N 1
ATOM 1488 C CA . ASP A 1 191 ? -2.862 9.150 -6.609 1.00 71.94 191 ASP A CA 1
ATOM 1489 C C . ASP A 1 191 ? -1.467 9.509 -6.077 1.00 71.94 191 ASP A C 1
ATOM 1491 O O . ASP A 1 191 ? -0.740 10.269 -6.721 1.00 71.94 191 ASP A O 1
ATOM 1495 N N . CYS A 1 192 ? -1.065 8.968 -4.921 1.00 71.94 192 CYS A N 1
ATOM 1496 C CA . CYS A 1 192 ? 0.293 9.135 -4.395 1.00 71.94 192 CYS A CA 1
ATOM 1497 C C . CYS A 1 192 ? 1.329 8.539 -5.350 1.00 71.94 192 CYS A C 1
ATOM 1499 O O . CYS A 1 192 ? 2.267 9.239 -5.728 1.00 71.94 192 CYS A O 1
ATOM 1501 N N . ILE A 1 193 ? 1.105 7.308 -5.821 1.00 68.81 193 ILE A N 1
ATOM 1502 C CA . ILE A 1 193 ? 1.964 6.666 -6.821 1.00 68.81 193 ILE A CA 1
ATOM 1503 C C . ILE A 1 193 ? 2.055 7.540 -8.076 1.00 68.81 193 ILE A C 1
ATOM 1505 O O . ILE A 1 193 ? 3.155 7.831 -8.534 1.00 68.81 193 ILE A O 1
ATOM 1509 N N . TYR A 1 194 ? 0.930 8.024 -8.609 1.00 63.72 194 TYR A N 1
ATOM 1510 C CA . TYR A 1 194 ? 0.914 8.902 -9.781 1.00 63.72 194 TYR A CA 1
ATOM 1511 C C . TYR A 1 194 ? 1.635 10.228 -9.541 1.00 63.72 194 TYR A C 1
ATOM 1513 O O . TYR A 1 194 ? 2.266 10.752 -10.459 1.00 63.72 194 TYR A O 1
ATOM 1521 N N . ARG A 1 195 ? 1.576 10.786 -8.329 1.00 66.75 195 ARG A N 1
ATOM 1522 C CA . ARG A 1 195 ? 2.295 12.016 -7.979 1.00 66.75 195 ARG A CA 1
ATOM 1523 C C . ARG A 1 195 ? 3.796 11.784 -7.887 1.00 66.75 195 ARG A C 1
ATOM 1525 O O . ARG A 1 195 ? 4.547 12.609 -8.401 1.00 66.75 195 ARG A O 1
ATOM 1532 N N . ASP A 1 196 ? 4.227 10.688 -7.279 1.00 64.94 196 ASP A N 1
ATOM 1533 C CA . ASP A 1 196 ? 5.645 10.332 -7.190 1.00 64.94 196 ASP A CA 1
ATOM 1534 C C . ASP A 1 196 ? 6.210 10.020 -8.570 1.00 64.94 196 ASP A C 1
ATOM 1536 O O . ASP A 1 196 ? 7.276 10.512 -8.938 1.00 64.94 196 ASP A O 1
ATOM 1540 N N . ILE A 1 197 ? 5.432 9.311 -9.383 1.00 57.50 197 ILE A N 1
ATOM 1541 C CA . ILE A 1 197 ? 5.683 9.103 -10.803 1.00 57.50 197 ILE A CA 1
ATOM 1542 C C . ILE A 1 197 ? 5.738 10.436 -11.567 1.00 57.50 197 ILE A C 1
ATOM 1544 O O . ILE A 1 197 ? 6.647 10.648 -12.360 1.00 57.50 197 ILE A O 1
ATOM 1548 N N . GLY A 1 198 ? 4.820 11.372 -11.333 1.00 57.34 198 GLY A N 1
ATOM 1549 C CA . GLY A 1 198 ? 4.836 12.694 -11.967 1.00 57.34 198 GLY A CA 1
ATOM 1550 C C . GLY A 1 198 ? 6.025 13.553 -11.518 1.00 57.34 198 GLY A C 1
ATOM 1551 O O . GLY A 1 198 ? 6.618 14.284 -12.312 1.00 57.34 198 GLY A O 1
ATOM 1552 N N . ALA A 1 199 ? 6.438 13.437 -10.256 1.00 58.66 199 ALA A N 1
ATOM 1553 C CA . ALA A 1 199 ? 7.643 14.072 -9.735 1.00 58.66 199 ALA A CA 1
ATOM 1554 C C . ALA A 1 199 ? 8.906 13.451 -10.352 1.00 58.66 199 ALA A C 1
ATOM 1556 O O . ALA A 1 199 ? 9.834 14.185 -10.711 1.00 58.66 199 ALA A O 1
ATOM 1557 N N . LEU A 1 200 ? 8.918 12.131 -10.554 1.00 50.97 200 LEU A N 1
ATOM 1558 C CA . LEU A 1 200 ? 9.910 11.441 -11.374 1.00 50.97 200 LEU A CA 1
ATOM 1559 C C . LEU A 1 200 ? 9.866 11.965 -12.814 1.00 50.97 200 LEU A C 1
ATOM 1561 O O . LEU A 1 200 ? 10.920 12.331 -13.313 1.00 50.97 200 LEU A O 1
ATOM 1565 N N . SER A 1 201 ? 8.692 12.180 -13.413 1.00 49.28 201 SER A N 1
ATOM 1566 C CA . SER A 1 201 ? 8.539 12.766 -14.755 1.00 49.28 201 SER A CA 1
ATOM 1567 C C . SER A 1 201 ? 9.059 14.203 -14.871 1.00 49.28 201 SER A C 1
ATOM 1569 O O . SER A 1 201 ? 9.576 14.625 -15.904 1.00 49.28 201 SER A O 1
ATOM 1571 N N . SER A 1 202 ? 9.029 14.979 -13.788 1.00 51.53 202 SER A N 1
ATOM 1572 C CA . SER A 1 202 ? 9.662 16.305 -13.757 1.00 51.53 202 SER A CA 1
ATOM 1573 C C . SER A 1 202 ? 11.199 16.225 -13.737 1.00 51.53 202 SER A C 1
ATOM 1575 O O . SER A 1 202 ? 11.880 17.089 -14.301 1.00 51.53 202 SER A O 1
ATOM 1577 N N . LYS A 1 203 ? 11.765 15.166 -13.135 1.00 52.66 203 LYS A N 1
ATOM 1578 C CA . LYS A 1 203 ? 13.197 14.835 -13.226 1.00 52.66 203 LYS A CA 1
ATOM 1579 C C . LYS A 1 203 ? 13.537 14.226 -14.586 1.00 52.66 203 LYS A C 1
ATOM 1581 O O . LYS A 1 203 ? 14.561 14.606 -15.148 1.00 52.66 203 LYS A O 1
ATOM 1586 N N . GLU A 1 204 ? 12.668 13.380 -15.143 1.00 48.56 204 GLU A N 1
ATOM 1587 C CA . GLU A 1 204 ? 12.750 12.900 -16.524 1.00 48.56 204 GLU A CA 1
ATOM 1588 C C . GLU A 1 204 ? 12.790 14.082 -17.472 1.00 48.56 204 GLU A C 1
ATOM 1590 O O . GLU A 1 204 ? 13.711 14.172 -18.252 1.00 48.56 204 GLU A O 1
ATOM 1595 N N . SER A 1 205 ? 11.880 15.048 -17.364 1.00 50.09 205 SER A N 1
ATOM 1596 C CA . SER A 1 205 ? 11.834 16.227 -18.235 1.00 50.09 205 SER A CA 1
ATOM 1597 C C . SER A 1 205 ? 13.148 17.012 -18.215 1.00 50.09 205 SER A C 1
ATOM 1599 O O . SER A 1 205 ? 13.575 17.513 -19.249 1.00 50.09 205 SER A O 1
ATOM 1601 N N . LYS A 1 206 ? 13.843 17.073 -17.070 1.00 53.00 206 LYS A N 1
ATOM 1602 C CA . LYS A 1 206 ? 15.181 17.682 -16.967 1.00 53.00 206 LYS A CA 1
ATOM 1603 C C . LYS A 1 206 ? 16.282 16.811 -17.585 1.00 53.00 206 LYS A C 1
ATOM 1605 O O . LYS A 1 206 ? 17.178 17.351 -18.225 1.00 53.00 206 LYS A O 1
ATOM 1610 N N . LEU A 1 207 ? 16.215 15.488 -17.425 1.00 53.09 207 LEU A N 1
ATOM 1611 C CA . LEU A 1 207 ? 17.170 14.535 -18.009 1.00 53.09 207 LEU A CA 1
ATOM 1612 C C . LEU A 1 207 ? 16.969 14.364 -19.534 1.00 53.09 207 LEU A C 1
ATOM 1614 O O . LEU A 1 207 ? 17.937 14.267 -20.283 1.00 53.09 207 LEU A O 1
ATOM 1618 N N . LEU A 1 208 ? 15.716 14.401 -19.993 1.00 50.59 208 LEU A N 1
ATOM 1619 C CA . LEU A 1 208 ? 15.245 14.381 -21.381 1.00 50.59 208 LEU A CA 1
ATOM 1620 C C . LEU A 1 208 ? 15.546 15.710 -22.084 1.00 50.59 208 LEU A C 1
ATOM 1622 O O . LEU A 1 208 ? 15.925 15.695 -23.251 1.00 50.59 208 LEU A O 1
ATOM 1626 N N . ALA A 1 209 ? 15.450 16.851 -21.387 1.00 51.09 209 ALA A N 1
ATOM 1627 C CA . ALA A 1 209 ? 15.878 18.146 -21.924 1.00 51.09 209 ALA A CA 1
ATOM 1628 C C . ALA A 1 209 ? 17.389 18.192 -22.220 1.00 51.09 209 ALA A C 1
ATOM 1630 O O . ALA A 1 209 ? 17.804 18.919 -23.117 1.00 51.09 209 ALA A O 1
ATOM 1631 N N . GLY A 1 210 ? 18.201 17.401 -21.506 1.00 53.31 210 GLY A N 1
ATOM 1632 C CA . GLY A 1 210 ? 19.632 17.232 -21.787 1.00 53.31 210 GLY A CA 1
ATOM 1633 C C . GLY A 1 210 ? 19.956 16.167 -22.845 1.00 53.31 210 GLY A C 1
ATOM 1634 O O . GLY A 1 210 ? 20.986 16.272 -23.500 1.00 53.31 210 GLY A O 1
ATOM 1635 N N . ASN A 1 211 ? 19.084 15.167 -23.040 1.00 58.75 211 ASN A N 1
ATOM 1636 C CA . ASN A 1 211 ? 19.314 13.998 -23.904 1.00 58.75 211 ASN A CA 1
ATOM 1637 C C . ASN A 1 211 ? 18.126 13.727 -24.840 1.00 58.75 211 ASN A C 1
ATOM 1639 O O . ASN A 1 211 ? 17.559 12.630 -24.853 1.00 58.75 211 ASN A O 1
ATOM 1643 N N . HIS A 1 212 ? 17.739 14.731 -25.627 1.00 61.31 212 HIS A N 1
ATOM 1644 C CA . HIS A 1 212 ? 16.561 14.680 -26.502 1.00 61.31 212 HIS A CA 1
ATOM 1645 C C . HIS A 1 212 ? 16.559 13.464 -27.457 1.00 61.31 212 HIS A C 1
ATOM 1647 O O . HIS A 1 212 ? 15.503 12.921 -27.773 1.00 61.31 212 HIS A O 1
ATOM 1653 N N . SER A 1 213 ? 17.740 12.961 -27.831 1.00 73.69 213 SER A N 1
ATOM 1654 C CA . SER A 1 213 ? 17.909 11.771 -28.673 1.00 73.69 213 SER A CA 1
ATOM 1655 C C . SER A 1 213 ? 17.484 10.458 -28.001 1.00 73.69 213 SER A C 1
ATOM 1657 O O . SER A 1 213 ? 16.891 9.603 -28.654 1.00 73.69 213 SER A O 1
ATOM 1659 N N . ILE A 1 214 ? 17.729 10.277 -26.696 1.00 81.56 214 ILE A N 1
ATOM 1660 C CA . ILE A 1 214 ? 17.372 9.036 -25.980 1.00 81.56 214 ILE A CA 1
ATOM 1661 C C . ILE A 1 214 ? 15.849 8.935 -25.825 1.00 81.56 214 ILE A C 1
ATOM 1663 O O . ILE A 1 214 ? 15.272 7.863 -25.999 1.00 81.56 214 ILE A O 1
ATOM 1667 N N . ALA A 1 215 ? 15.185 10.066 -25.573 1.00 80.44 215 ALA A N 1
ATOM 1668 C CA . ALA A 1 215 ? 13.728 10.163 -25.499 1.00 80.44 215 ALA A CA 1
ATOM 1669 C C . ALA A 1 215 ? 13.053 9.637 -26.774 1.00 80.44 215 ALA A C 1
ATOM 1671 O O . ALA A 1 215 ? 12.151 8.802 -26.726 1.00 80.44 215 ALA A O 1
ATOM 1672 N N . GLN A 1 216 ? 13.531 10.116 -27.920 1.00 86.00 216 GLN A N 1
ATOM 1673 C CA . GLN A 1 216 ? 13.043 9.753 -29.244 1.00 86.00 216 GLN A CA 1
ATOM 1674 C C . GLN A 1 216 ? 13.253 8.264 -29.534 1.00 86.00 216 GLN A C 1
ATOM 1676 O O . GLN A 1 216 ? 12.348 7.590 -30.024 1.00 86.00 216 GLN A O 1
ATOM 1681 N N . VAL A 1 217 ? 14.420 7.728 -29.159 1.00 88.69 217 VAL A N 1
ATOM 1682 C CA . VAL A 1 217 ? 14.739 6.296 -29.278 1.00 88.69 217 VAL A CA 1
ATOM 1683 C C . VAL A 1 217 ? 13.772 5.445 -28.454 1.00 88.69 217 VAL A C 1
ATOM 1685 O O . VAL A 1 217 ? 13.306 4.417 -28.943 1.00 88.69 217 VAL A O 1
ATOM 1688 N N . ILE A 1 218 ? 13.417 5.867 -27.237 1.00 89.12 218 ILE A N 1
ATOM 1689 C CA . ILE A 1 218 ? 12.434 5.164 -26.395 1.00 89.12 218 ILE A CA 1
ATOM 1690 C C . ILE A 1 218 ? 11.060 5.144 -27.066 1.00 89.12 218 ILE A C 1
ATOM 1692 O O . ILE A 1 218 ? 10.444 4.082 -27.164 1.00 89.12 218 ILE A O 1
ATOM 1696 N N . GLN A 1 219 ? 10.586 6.290 -27.559 1.00 88.44 219 GLN A N 1
ATOM 1697 C CA . GLN A 1 219 ? 9.271 6.385 -28.202 1.00 88.44 219 GLN A CA 1
ATOM 1698 C C . GLN A 1 219 ? 9.191 5.525 -29.472 1.00 88.44 219 GLN A C 1
ATOM 1700 O O . GLN A 1 219 ? 8.214 4.796 -29.669 1.00 88.44 219 GLN A O 1
ATOM 1705 N N . GLU A 1 220 ? 10.244 5.536 -30.290 1.00 89.75 220 GLU A N 1
ATOM 1706 C CA . GLU A 1 220 ? 10.340 4.716 -31.501 1.00 89.75 220 GLU A CA 1
ATOM 1707 C C . GLU A 1 220 ? 10.466 3.217 -31.188 1.00 89.75 220 GLU A C 1
ATOM 1709 O O . GLU A 1 220 ? 9.874 2.373 -31.869 1.00 89.75 220 GLU A O 1
ATOM 1714 N N . THR A 1 221 ? 11.155 2.865 -30.100 1.00 89.81 221 THR A N 1
ATOM 1715 C CA . THR A 1 221 ? 11.213 1.483 -29.594 1.00 89.81 221 THR A CA 1
ATOM 1716 C C . THR A 1 221 ? 9.826 1.001 -29.180 1.00 89.81 221 THR A C 1
ATOM 1718 O O . THR A 1 221 ? 9.400 -0.079 -29.584 1.00 89.81 221 THR A O 1
ATOM 1721 N N . LEU A 1 222 ? 9.085 1.822 -28.435 1.00 88.56 222 LEU A N 1
ATOM 1722 C CA . LEU A 1 222 ? 7.712 1.536 -28.017 1.00 88.56 222 LEU A CA 1
ATOM 1723 C C . LEU A 1 222 ? 6.725 1.487 -29.199 1.00 88.56 222 LEU A C 1
ATOM 1725 O O . LEU A 1 222 ? 5.734 0.760 -29.124 1.00 88.56 222 LEU A O 1
ATOM 1729 N N . ARG A 1 223 ? 6.997 2.213 -30.296 1.00 88.44 223 ARG A N 1
ATOM 1730 C CA . ARG A 1 223 ? 6.243 2.114 -31.559 1.00 88.44 223 ARG A CA 1
ATOM 1731 C C . ARG A 1 223 ? 6.478 0.763 -32.235 1.00 88.44 223 ARG A C 1
ATOM 1733 O O . ARG A 1 223 ? 5.529 0.078 -32.601 1.00 88.44 223 ARG A O 1
ATOM 1740 N N . THR A 1 224 ? 7.745 0.389 -32.397 1.00 83.69 224 THR A N 1
ATOM 1741 C CA . THR A 1 224 ? 8.160 -0.793 -33.172 1.00 83.69 224 THR A CA 1
ATOM 1742 C C . THR A 1 224 ? 7.904 -2.095 -32.411 1.00 83.69 224 THR A C 1
ATOM 1744 O O . THR A 1 224 ? 7.517 -3.108 -32.991 1.00 83.69 224 THR A O 1
ATOM 1747 N N . SER A 1 225 ? 8.082 -2.063 -31.091 1.00 80.94 225 SER A N 1
ATOM 1748 C CA . SER A 1 225 ? 7.912 -3.193 -30.182 1.00 80.94 225 SER A CA 1
ATOM 1749 C C . SER A 1 225 ? 6.880 -2.857 -29.106 1.00 80.94 225 SER A C 1
ATOM 1751 O O . SER A 1 225 ? 7.183 -2.809 -27.913 1.00 80.94 225 SER A O 1
ATOM 1753 N N . SER A 1 226 ? 5.641 -2.620 -29.542 1.00 77.06 226 SER A N 1
ATOM 1754 C CA . SER A 1 226 ? 4.526 -2.335 -28.637 1.00 77.06 226 SER A CA 1
ATOM 1755 C C . SER A 1 226 ? 4.340 -3.444 -27.595 1.00 77.06 226 SER A C 1
ATOM 1757 O O . SER A 1 226 ? 4.250 -4.627 -27.945 1.00 77.06 226 SER A O 1
ATOM 1759 N N . ILE A 1 227 ? 4.260 -3.043 -26.322 1.00 74.94 227 ILE A N 1
ATOM 1760 C CA . ILE A 1 227 ? 4.094 -3.938 -25.168 1.00 74.94 227 ILE A CA 1
ATOM 1761 C C . ILE A 1 227 ? 2.716 -4.607 -25.221 1.00 74.94 227 ILE A C 1
ATOM 1763 O O . ILE A 1 227 ? 2.584 -5.800 -24.962 1.00 74.94 227 ILE A O 1
ATOM 1767 N N . ILE A 1 228 ? 1.675 -3.866 -25.603 1.00 73.94 228 ILE A N 1
ATOM 1768 C CA . ILE A 1 228 ? 0.318 -4.403 -25.706 1.00 73.94 228 ILE A CA 1
ATOM 1769 C C . ILE A 1 228 ? 0.010 -4.691 -27.175 1.00 73.94 228 ILE A C 1
ATOM 1771 O O . ILE A 1 228 ? -0.389 -3.811 -27.932 1.00 73.94 228 ILE A O 1
ATOM 1775 N N . SER A 1 229 ? 0.159 -5.953 -27.577 1.00 75.62 229 SER A N 1
ATOM 1776 C CA . SER A 1 229 ? -0.145 -6.392 -28.946 1.00 75.62 229 SER A CA 1
ATOM 1777 C C . SER A 1 229 ? -1.646 -6.336 -29.258 1.00 75.62 229 SER A C 1
ATOM 1779 O O . SER A 1 229 ? -2.045 -5.898 -30.339 1.00 75.62 229 SER A O 1
ATOM 1781 N N . PHE A 1 230 ? -2.475 -6.785 -28.310 1.00 81.75 230 PHE A N 1
ATOM 1782 C CA . PHE A 1 230 ? -3.928 -6.857 -28.436 1.00 81.75 230 PHE A CA 1
ATOM 1783 C C . PHE A 1 230 ? -4.617 -6.912 -27.070 1.00 81.75 230 PHE A C 1
ATOM 1785 O O . PHE A 1 230 ? -3.983 -7.202 -26.055 1.00 81.75 230 PHE A O 1
ATOM 1792 N N . THR A 1 231 ? -5.930 -6.679 -27.045 1.00 80.56 231 THR A N 1
ATOM 1793 C CA . THR A 1 231 ? -6.771 -6.961 -25.868 1.00 80.56 231 THR A CA 1
ATOM 1794 C C . THR A 1 231 ? -7.957 -7.831 -26.244 1.00 80.56 231 THR A C 1
ATOM 1796 O O . THR A 1 231 ? -8.296 -7.958 -27.414 1.00 80.56 231 THR A O 1
ATOM 1799 N N . LEU A 1 232 ? -8.582 -8.451 -25.247 1.00 86.19 232 LEU A N 1
ATOM 1800 C CA . LEU A 1 232 ? -9.849 -9.153 -25.414 1.00 86.19 232 LEU A CA 1
ATOM 1801 C C . LEU A 1 232 ? -10.979 -8.225 -24.968 1.00 86.19 232 LEU A C 1
ATOM 1803 O O . LEU A 1 232 ? -10.920 -7.624 -23.886 1.00 86.19 232 LEU A O 1
ATOM 1807 N N . ARG A 1 233 ? -11.994 -8.089 -25.816 1.00 87.38 233 ARG A N 1
ATOM 1808 C CA . ARG A 1 233 ? -13.204 -7.308 -25.550 1.00 87.38 233 ARG A CA 1
ATOM 1809 C C . ARG A 1 233 ? -14.436 -8.110 -25.937 1.00 87.38 233 ARG A C 1
ATOM 1811 O O . ARG A 1 233 ? -14.357 -8.996 -26.780 1.00 87.38 233 ARG A O 1
ATOM 1818 N N . GLU A 1 234 ? -15.563 -7.787 -25.321 1.00 91.94 234 GLU A N 1
ATOM 1819 C CA . GLU A 1 234 ? -16.874 -8.308 -25.697 1.00 91.94 234 GLU A CA 1
ATOM 1820 C C . GLU A 1 234 ? -17.775 -7.134 -26.075 1.00 91.94 234 GLU A C 1
ATOM 1822 O O . GLU A 1 234 ? -17.803 -6.119 -25.376 1.00 91.94 234 GLU A O 1
ATOM 1827 N N . ALA A 1 235 ? -18.480 -7.255 -27.196 1.00 92.56 235 ALA A N 1
ATOM 1828 C CA . ALA A 1 235 ? -19.454 -6.266 -27.627 1.00 92.56 235 ALA A CA 1
ATOM 1829 C C . ALA A 1 235 ? -20.671 -6.300 -26.687 1.00 92.56 235 ALA A C 1
ATOM 1831 O O . ALA A 1 235 ? -21.441 -7.258 -26.686 1.00 92.56 235 ALA A O 1
ATOM 1832 N N . VAL A 1 236 ? -20.858 -5.261 -25.871 1.00 93.94 236 VAL A N 1
ATOM 1833 C CA . VAL A 1 236 ? -21.998 -5.163 -24.933 1.00 93.94 236 VAL A CA 1
ATOM 1834 C C . VAL A 1 236 ? -23.313 -4.782 -25.622 1.00 93.94 236 VAL A C 1
ATOM 1836 O O . VAL A 1 236 ? -24.399 -5.004 -25.079 1.00 93.94 236 VAL A O 1
ATOM 1839 N N . GLU A 1 237 ? -23.214 -4.273 -26.846 1.00 94.62 237 GLU A N 1
ATOM 1840 C CA . GLU A 1 237 ? -24.306 -3.907 -27.742 1.00 94.62 237 GLU A CA 1
ATOM 1841 C C . GLU A 1 237 ? -23.879 -4.108 -29.201 1.00 94.62 237 GLU A C 1
ATOM 1843 O O . GLU A 1 237 ? -22.727 -4.444 -29.473 1.00 94.62 237 GLU A O 1
ATOM 1848 N N . ASN A 1 238 ? -24.815 -3.946 -30.136 1.00 94.19 238 ASN A N 1
ATOM 1849 C CA . ASN A 1 238 ? -24.495 -3.995 -31.560 1.00 94.19 238 ASN A CA 1
ATOM 1850 C C . ASN A 1 238 ? -23.705 -2.735 -31.944 1.00 94.19 238 ASN A C 1
ATOM 1852 O O . ASN A 1 238 ? -24.186 -1.628 -31.710 1.00 94.19 238 ASN A O 1
ATOM 1856 N N . VAL A 1 239 ? -22.530 -2.900 -32.551 1.00 92.06 239 VAL A N 1
ATOM 1857 C CA . VAL A 1 239 ? -21.638 -1.796 -32.941 1.00 92.06 239 VAL A CA 1
ATOM 1858 C C . VAL A 1 239 ? -21.410 -1.829 -34.445 1.00 92.06 239 VAL A C 1
ATOM 1860 O O . VAL A 1 239 ? -21.043 -2.865 -34.988 1.00 92.06 239 VAL A O 1
ATOM 1863 N N . GLU A 1 240 ? -21.597 -0.699 -35.119 1.00 93.31 240 GLU A N 1
ATOM 1864 C CA . GLU A 1 240 ? -21.281 -0.549 -36.540 1.00 93.31 240 GLU A CA 1
ATOM 1865 C C . GLU A 1 240 ? -19.915 0.139 -36.686 1.00 93.31 240 GLU A C 1
ATOM 1867 O O . GLU A 1 240 ? -19.713 1.248 -36.188 1.00 93.31 240 GLU A O 1
ATOM 1872 N N . LEU A 1 241 ? -18.955 -0.531 -37.326 1.00 84.88 241 LEU A N 1
ATOM 1873 C CA . LEU A 1 241 ? -17.584 -0.049 -37.491 1.00 84.88 241 LEU A CA 1
ATOM 1874 C C . LEU A 1 241 ? -17.181 -0.139 -38.963 1.00 84.88 241 LEU A C 1
ATOM 1876 O O . LEU A 1 241 ? -17.124 -1.228 -39.520 1.00 84.88 241 LEU A O 1
ATOM 1880 N N . GLU A 1 242 ? -16.930 1.006 -39.600 1.00 83.38 242 GLU A N 1
ATOM 1881 C CA . GLU A 1 242 ? -16.576 1.091 -41.030 1.00 83.38 242 GLU A CA 1
ATOM 1882 C C . GLU A 1 242 ? -17.546 0.324 -41.963 1.00 83.38 242 GLU A C 1
ATOM 1884 O O . GLU A 1 242 ? -17.147 -0.238 -42.979 1.00 83.38 242 GLU A O 1
ATOM 1889 N N . GLY A 1 243 ? -18.840 0.294 -41.614 1.00 87.62 243 GLY A N 1
ATOM 1890 C CA . GLY A 1 243 ? -19.883 -0.423 -42.363 1.00 87.62 243 GLY A CA 1
ATOM 1891 C C . GLY A 1 243 ? -19.989 -1.923 -42.054 1.00 87.62 243 GLY A C 1
ATOM 1892 O O . GLY A 1 243 ? -20.783 -2.622 -42.681 1.00 87.62 243 GLY A O 1
ATOM 1893 N N . LEU A 1 244 ? -19.216 -2.432 -41.090 1.00 89.94 244 LEU A N 1
ATOM 1894 C CA . LEU A 1 244 ? -19.316 -3.796 -40.569 1.00 89.94 244 LEU A CA 1
ATOM 1895 C C . LEU A 1 244 ? -20.085 -3.801 -39.245 1.00 89.94 244 LEU A C 1
ATOM 1897 O O . LEU A 1 244 ? -19.732 -3.089 -38.306 1.00 89.94 244 LEU A O 1
ATOM 1901 N N . LEU A 1 245 ? -21.117 -4.641 -39.149 1.00 93.62 245 LEU A N 1
ATOM 1902 C CA . LEU A 1 245 ? -21.880 -4.830 -37.917 1.00 93.62 245 LEU A CA 1
ATOM 1903 C C . LEU A 1 245 ? -21.212 -5.888 -37.029 1.00 93.62 245 LEU A C 1
ATOM 1905 O O . LEU A 1 245 ? -21.077 -7.044 -37.428 1.00 93.62 245 LEU A O 1
ATOM 1909 N N . ILE A 1 246 ? -20.858 -5.501 -35.806 1.00 94.88 246 ILE A N 1
ATOM 1910 C CA . ILE A 1 246 ? -20.386 -6.372 -34.727 1.00 94.88 246 ILE A CA 1
ATOM 1911 C C . ILE A 1 246 ? -21.567 -6.616 -33.774 1.00 94.88 246 ILE A C 1
ATOM 1913 O O . ILE A 1 246 ? -21.966 -5.696 -33.056 1.00 94.88 246 ILE A O 1
ATOM 1917 N N . PRO A 1 247 ? -22.159 -7.824 -33.748 1.00 95.56 247 PRO A N 1
ATOM 1918 C CA . PRO A 1 247 ? -23.296 -8.111 -32.882 1.00 95.56 247 PRO A CA 1
ATOM 1919 C C . PRO A 1 247 ? -22.927 -8.154 -31.396 1.00 95.56 247 PRO A C 1
ATOM 1921 O O . PRO A 1 247 ? -21.825 -8.558 -31.016 1.00 95.56 247 PRO A O 1
ATOM 1924 N N . LYS A 1 248 ? -23.899 -7.835 -30.540 1.00 95.94 248 LYS A N 1
ATOM 1925 C CA . LYS A 1 248 ? -23.804 -8.013 -29.088 1.00 95.94 248 LYS A CA 1
ATOM 1926 C C . LYS A 1 248 ? -23.397 -9.450 -28.726 1.00 95.94 248 LYS A C 1
ATOM 1928 O O . LYS A 1 248 ? -23.920 -10.415 -29.281 1.00 95.94 248 LYS A O 1
ATOM 1933 N N . GLY A 1 249 ? -22.493 -9.585 -27.761 1.00 93.38 249 GLY A N 1
ATOM 1934 C CA . GLY A 1 249 ? -21.951 -10.850 -27.257 1.00 93.38 249 GLY A CA 1
ATOM 1935 C C . GLY A 1 249 ? -20.751 -11.381 -28.046 1.00 93.38 249 GLY A C 1
ATOM 1936 O O . GLY A 1 249 ? -20.159 -12.390 -27.663 1.00 93.38 249 GLY A O 1
ATOM 1937 N N . TRP A 1 250 ? -20.357 -10.727 -29.144 1.00 94.81 250 TRP A N 1
ATOM 1938 C CA . TRP A 1 250 ? -19.167 -11.128 -29.889 1.00 94.81 250 TRP A CA 1
ATOM 1939 C C . TRP A 1 250 ? -17.890 -10.755 -29.146 1.00 94.81 250 TRP A C 1
ATOM 1941 O O . TRP A 1 250 ? -17.746 -9.643 -28.637 1.00 94.81 250 TRP A O 1
ATOM 1951 N N . LYS A 1 251 ? -16.931 -11.684 -29.143 1.00 92.69 251 LYS A N 1
ATOM 1952 C CA . LYS A 1 251 ? -15.577 -11.438 -28.647 1.00 92.69 251 LYS A CA 1
ATOM 1953 C C . LYS A 1 251 ? -14.744 -10.814 -29.759 1.00 92.69 251 LYS A C 1
ATOM 1955 O O . LYS A 1 251 ? -14.608 -11.392 -30.833 1.00 92.69 251 LYS A O 1
ATOM 1960 N N . VAL A 1 252 ? -14.177 -9.650 -29.485 1.00 89.94 252 VAL A N 1
ATOM 1961 C CA . VAL A 1 252 ? -13.372 -8.865 -30.421 1.00 89.94 252 VAL A CA 1
ATOM 1962 C C . VAL A 1 252 ? -11.948 -8.777 -29.890 1.00 89.94 252 VAL A C 1
ATOM 1964 O O . VAL A 1 252 ? -11.728 -8.639 -28.683 1.00 89.94 252 VAL A O 1
ATOM 1967 N N . ILE A 1 253 ? -10.980 -8.845 -30.804 1.00 88.56 253 ILE A N 1
ATOM 1968 C CA . ILE A 1 253 ? -9.556 -8.681 -30.510 1.00 88.56 253 ILE A CA 1
ATOM 1969 C C . ILE A 1 253 ? -9.057 -7.421 -31.225 1.00 88.56 253 ILE A C 1
ATOM 1971 O O . ILE A 1 253 ? -8.665 -7.497 -32.390 1.00 88.56 253 ILE A O 1
ATOM 1975 N N . PRO A 1 254 ? -9.072 -6.246 -30.569 1.00 82.75 254 PRO A N 1
ATOM 1976 C CA . PRO A 1 254 ? -8.445 -5.055 -31.121 1.00 82.75 254 PRO A CA 1
ATOM 1977 C C . PRO A 1 254 ? -6.926 -5.243 -31.170 1.00 82.75 254 PRO A C 1
ATOM 1979 O O . PRO A 1 254 ? -6.292 -5.491 -30.141 1.00 82.75 254 PRO A O 1
ATOM 1982 N N . LEU A 1 255 ? -6.346 -5.112 -32.363 1.00 83.69 255 LEU A N 1
ATOM 1983 C CA . LEU A 1 255 ? -4.904 -5.199 -32.597 1.00 83.69 255 LEU A CA 1
ATOM 1984 C C . LEU A 1 255 ? -4.266 -3.815 -32.431 1.00 83.69 255 LEU A C 1
ATOM 1986 O O . LEU A 1 255 ? -4.149 -3.056 -33.390 1.00 83.69 255 LEU A O 1
ATOM 1990 N N . PHE A 1 256 ? -3.829 -3.476 -31.217 1.00 80.00 256 PHE A N 1
ATOM 1991 C CA . PHE A 1 256 ? -3.214 -2.170 -30.949 1.00 80.00 256 PHE A CA 1
ATOM 1992 C C . PHE A 1 256 ? -1.879 -1.974 -31.659 1.00 80.00 256 PHE A C 1
ATOM 1994 O O . PHE A 1 256 ? -1.584 -0.855 -32.074 1.00 80.00 256 PHE A O 1
ATOM 2001 N N . ARG A 1 257 ? -1.119 -3.052 -31.888 1.00 80.00 257 ARG A N 1
ATOM 2002 C CA . ARG A 1 257 ? 0.119 -2.985 -32.679 1.00 80.00 257 ARG A CA 1
ATOM 2003 C C . ARG A 1 257 ? -0.123 -2.372 -34.060 1.00 80.00 257 ARG A C 1
ATOM 2005 O O . ARG A 1 257 ? 0.689 -1.582 -34.520 1.00 80.00 257 ARG A O 1
ATOM 2012 N N . ALA A 1 258 ? -1.255 -2.671 -34.699 1.00 84.44 258 ALA A N 1
ATOM 2013 C CA . ALA A 1 258 ? -1.558 -2.163 -36.035 1.00 84.44 258 ALA A CA 1
ATOM 2014 C C . ALA A 1 258 ? -1.666 -0.628 -36.088 1.00 84.44 258 ALA A C 1
ATOM 2016 O O . ALA A 1 258 ? -1.400 -0.047 -37.133 1.00 84.44 258 ALA A O 1
ATOM 2017 N N . ILE A 1 259 ? -1.987 0.035 -34.970 1.00 85.69 259 ILE A N 1
ATOM 2018 C CA . ILE A 1 259 ? -2.103 1.501 -34.877 1.00 85.69 259 ILE A CA 1
ATOM 2019 C C . ILE A 1 259 ? -0.731 2.183 -35.022 1.00 85.69 259 ILE A C 1
ATOM 2021 O O . ILE A 1 259 ? -0.658 3.334 -35.444 1.00 85.69 259 ILE A O 1
ATOM 2025 N N . HIS A 1 260 ? 0.364 1.478 -34.717 1.00 86.31 260 HIS A N 1
ATOM 2026 C CA . HIS A 1 260 ? 1.733 2.019 -34.702 1.00 86.31 260 HIS A CA 1
ATOM 2027 C C . HIS A 1 260 ? 2.499 1.833 -36.025 1.00 86.31 260 HIS A C 1
ATOM 2029 O O . HIS A 1 260 ? 3.631 2.305 -36.154 1.00 86.31 260 HIS A O 1
ATOM 2035 N N . HIS A 1 261 ? 1.888 1.171 -37.014 1.00 86.00 261 HIS A N 1
ATOM 2036 C CA . HIS A 1 261 ? 2.481 0.891 -38.328 1.00 86.00 261 HIS A CA 1
ATOM 2037 C C . HIS A 1 261 ? 1.757 1.452 -39.574 1.00 86.00 261 HIS A C 1
ATOM 2039 O O . HIS A 1 261 ? 2.218 1.150 -40.670 1.00 86.00 261 HIS A O 1
ATOM 2045 N N . PRO A 1 262 ? 0.662 2.240 -39.520 1.00 85.50 262 PRO A N 1
ATOM 2046 C CA . PRO A 1 262 ? 0.025 2.694 -40.752 1.00 85.50 262 PRO A CA 1
ATOM 2047 C C . PRO A 1 262 ? 0.934 3.682 -41.492 1.00 85.50 262 PRO A C 1
ATOM 2049 O O . PRO A 1 262 ? 1.267 4.746 -40.966 1.00 85.50 262 PRO A O 1
ATOM 2052 N N . GLU A 1 263 ? 1.275 3.362 -42.742 1.00 85.44 263 GLU A N 1
ATOM 2053 C CA . GLU A 1 263 ? 2.200 4.134 -43.590 1.00 85.44 263 GLU A CA 1
ATOM 2054 C C . GLU A 1 263 ? 1.771 5.599 -43.780 1.00 85.44 263 GLU A C 1
ATOM 2056 O O . GLU A 1 263 ? 2.596 6.507 -43.836 1.00 85.44 263 GLU A O 1
ATOM 2061 N N . LYS A 1 264 ? 0.457 5.856 -43.769 1.00 86.31 264 LYS A N 1
ATOM 2062 C CA . LYS A 1 264 ? -0.126 7.208 -43.826 1.00 86.31 264 LYS A CA 1
ATOM 2063 C C . LYS A 1 264 ? 0.312 8.110 -42.662 1.00 86.31 264 LYS A C 1
ATOM 2065 O O . LYS A 1 264 ? 0.272 9.332 -42.790 1.00 86.31 264 LYS A O 1
ATOM 2070 N N . ILE A 1 265 ? 0.648 7.520 -41.517 1.00 83.06 265 ILE A N 1
ATOM 2071 C CA . ILE A 1 265 ? 1.034 8.227 -40.288 1.00 83.06 265 ILE A CA 1
ATOM 2072 C C . ILE A 1 265 ? 2.541 8.092 -40.050 1.00 83.06 265 ILE A C 1
ATOM 2074 O O . ILE A 1 265 ? 3.171 9.060 -39.633 1.00 83.06 265 ILE A O 1
ATOM 2078 N N . TYR A 1 266 ? 3.107 6.922 -40.354 1.00 85.00 266 TYR A N 1
ATOM 2079 C CA . TYR A 1 266 ? 4.520 6.599 -40.183 1.00 85.00 266 TYR A CA 1
ATOM 2080 C C . TYR A 1 266 ? 5.128 6.189 -41.537 1.00 85.00 266 TYR A C 1
ATOM 2082 O O . TYR A 1 266 ? 5.116 5.004 -41.878 1.00 85.00 266 TYR A O 1
ATOM 2090 N N . PRO A 1 267 ? 5.640 7.140 -42.337 1.00 81.81 267 PRO A N 1
ATOM 2091 C CA . PRO A 1 267 ? 6.350 6.820 -43.572 1.00 81.81 267 PRO A CA 1
ATOM 2092 C C . PRO A 1 267 ? 7.562 5.933 -43.278 1.00 81.81 267 PRO A C 1
ATOM 2094 O O . PRO A 1 267 ? 8.266 6.165 -42.297 1.00 81.81 267 PRO A O 1
ATOM 2097 N N . GLU A 1 268 ? 7.805 4.923 -44.116 1.00 84.31 268 GLU A N 1
ATOM 2098 C CA . GLU A 1 268 ? 8.871 3.932 -43.901 1.00 84.31 268 GLU A CA 1
ATOM 2099 C C . GLU A 1 268 ? 8.785 3.222 -42.529 1.00 84.31 268 GLU A C 1
ATOM 2101 O O . GLU A 1 268 ? 9.810 2.953 -41.909 1.00 84.31 268 GLU A O 1
ATOM 2106 N N . HIS A 1 269 ? 7.574 2.898 -42.047 1.00 81.00 269 HIS A N 1
ATOM 2107 C CA . HIS A 1 269 ? 7.315 2.365 -40.694 1.00 81.00 269 HIS A CA 1
ATOM 2108 C C . HIS A 1 269 ? 8.114 1.114 -40.283 1.00 81.00 269 HIS A C 1
ATOM 2110 O O . HIS A 1 269 ? 8.131 0.782 -39.093 1.00 81.00 269 HIS A O 1
ATOM 2116 N N . GLU A 1 270 ? 8.696 0.387 -41.240 1.00 81.94 270 GLU A N 1
ATOM 2117 C CA . GLU A 1 270 ? 9.561 -0.780 -41.022 1.00 81.94 270 GLU A CA 1
ATOM 2118 C C . GLU A 1 270 ? 10.990 -0.396 -40.617 1.00 81.94 270 GLU A C 1
ATOM 2120 O O . GLU A 1 270 ? 11.697 -1.201 -40.009 1.00 81.94 270 GLU A O 1
ATOM 2125 N N . LYS A 1 271 ? 11.421 0.831 -40.923 1.00 86.69 271 LYS A N 1
ATOM 2126 C CA . LYS A 1 271 ? 12.715 1.361 -40.500 1.00 86.69 271 LYS A CA 1
ATOM 2127 C C . LYS A 1 271 ? 12.587 1.996 -39.122 1.00 86.69 271 LYS A C 1
ATOM 2129 O O . LYS A 1 271 ? 11.637 2.721 -38.838 1.00 86.69 271 LYS A O 1
ATOM 2134 N N . PHE A 1 272 ? 13.588 1.749 -38.284 1.00 88.12 272 PHE A N 1
ATOM 2135 C CA . PHE A 1 272 ? 13.706 2.396 -36.985 1.00 88.12 272 PHE A CA 1
ATOM 2136 C C . PHE A 1 272 ? 14.159 3.851 -37.172 1.00 88.12 272 PHE A C 1
ATOM 2138 O O . PHE A 1 272 ? 15.302 4.096 -37.566 1.00 88.12 272 PHE A O 1
ATOM 2145 N N . ASN A 1 273 ? 13.270 4.808 -36.907 1.00 86.69 273 ASN A N 1
ATOM 2146 C CA . ASN A 1 273 ? 13.516 6.235 -37.100 1.00 86.69 273 ASN A CA 1
ATOM 2147 C C . ASN A 1 273 ? 13.058 7.084 -35.891 1.00 86.69 273 ASN A C 1
ATOM 2149 O O . ASN A 1 273 ? 11.915 7.543 -35.845 1.00 86.69 273 ASN A O 1
ATOM 2153 N N . PRO A 1 274 ? 13.957 7.356 -34.925 1.00 87.50 274 PRO A N 1
ATOM 2154 C CA . PRO A 1 274 ? 13.658 8.176 -33.747 1.00 87.50 274 PRO A CA 1
ATOM 2155 C C . PRO A 1 274 ? 13.176 9.600 -34.059 1.00 87.50 274 PRO A C 1
ATOM 2157 O O . PRO A 1 274 ? 12.371 10.147 -33.304 1.00 87.50 274 PRO A O 1
ATOM 2160 N N . SER A 1 275 ? 13.606 10.196 -35.177 1.00 85.31 275 SER A N 1
ATOM 2161 C CA . SER A 1 275 ? 13.243 11.574 -35.547 1.00 85.31 275 SER A CA 1
ATOM 2162 C C . SER A 1 275 ? 11.739 11.772 -35.765 1.00 85.31 275 SER A C 1
ATOM 2164 O O . SER A 1 275 ? 11.250 12.897 -35.702 1.00 85.31 275 SER A O 1
ATOM 2166 N N . LEU A 1 276 ? 10.967 10.692 -35.939 1.00 82.31 276 LEU A N 1
ATOM 2167 C CA . LEU A 1 276 ? 9.500 10.740 -35.992 1.00 82.31 276 LEU A CA 1
ATOM 2168 C C . LEU A 1 276 ? 8.864 11.299 -34.705 1.00 82.31 276 LEU A C 1
ATOM 2170 O O . LEU A 1 276 ? 7.726 11.765 -34.739 1.00 82.31 276 LEU A O 1
ATOM 2174 N N . PHE A 1 277 ? 9.594 11.274 -33.587 1.00 85.31 277 PHE A N 1
ATOM 2175 C CA . PHE A 1 277 ? 9.138 11.729 -32.272 1.00 85.31 277 PHE A CA 1
ATOM 2176 C C . PHE A 1 277 ? 9.770 13.057 -31.828 1.00 85.31 277 PHE A C 1
ATOM 2178 O O . PHE A 1 277 ? 9.774 13.374 -30.639 1.00 85.31 277 PHE A O 1
ATOM 2185 N N . GLU A 1 278 ? 10.279 13.863 -32.766 1.00 80.25 278 GLU A N 1
ATOM 2186 C CA . GLU A 1 278 ? 10.621 15.275 -32.510 1.00 80.25 278 GLU A CA 1
ATOM 2187 C C . GLU A 1 278 ? 9.391 16.101 -32.107 1.00 80.25 278 GLU A C 1
ATOM 2189 O O . GLU A 1 278 ? 9.478 17.008 -31.279 1.00 80.25 278 GLU A O 1
ATOM 2194 N N . ALA A 1 279 ? 8.228 15.759 -32.663 1.00 76.94 279 ALA A N 1
ATOM 2195 C CA . ALA A 1 279 ? 6.942 16.335 -32.300 1.00 76.94 279 ALA A CA 1
ATOM 2196 C C . ALA A 1 279 ? 6.089 15.320 -31.533 1.00 76.94 279 ALA A C 1
ATOM 2198 O O . ALA A 1 279 ? 6.219 14.106 -31.709 1.00 76.94 279 ALA A O 1
ATOM 2199 N N . GLN A 1 280 ? 5.169 15.817 -30.701 1.00 74.12 280 GLN A N 1
ATOM 2200 C CA . GLN A 1 280 ? 4.219 14.927 -30.045 1.00 74.12 280 GLN A CA 1
ATOM 2201 C C . GLN A 1 280 ? 3.328 14.215 -31.077 1.00 74.12 280 GLN A C 1
ATOM 2203 O O . GLN A 1 280 ? 2.823 14.865 -32.001 1.00 74.12 280 GLN A O 1
ATOM 2208 N N . PRO A 1 281 ? 3.092 12.900 -30.910 1.00 81.25 281 PRO A N 1
ATOM 2209 C CA . PRO A 1 281 ? 2.183 12.160 -31.769 1.00 81.25 281 PRO A CA 1
ATOM 2210 C C . PRO A 1 281 ? 0.773 12.741 -31.732 1.00 81.25 281 PRO A C 1
ATOM 2212 O O . PRO A 1 281 ? 0.316 13.266 -30.713 1.00 81.25 281 PRO A O 1
ATOM 2215 N N . ARG A 1 282 ? 0.047 12.597 -32.841 1.00 81.75 282 ARG A N 1
ATOM 2216 C CA . ARG A 1 282 ? -1.363 12.985 -32.885 1.00 81.75 282 ARG A CA 1
ATOM 2217 C C . ARG A 1 282 ? -2.172 12.111 -31.909 1.00 81.75 282 ARG A C 1
ATOM 2219 O O . ARG A 1 282 ? -1.846 10.935 -31.718 1.00 81.75 282 ARG A O 1
ATOM 2226 N N . PRO A 1 283 ? -3.248 12.646 -31.307 1.00 78.94 283 PRO A N 1
ATOM 2227 C CA . PRO A 1 283 ? -4.134 11.843 -30.473 1.00 78.94 283 PRO A CA 1
ATOM 2228 C C . PRO A 1 283 ? -4.608 10.585 -31.212 1.00 78.94 283 PRO A C 1
ATOM 2230 O O . PRO A 1 283 ? -4.905 10.639 -32.404 1.00 78.94 283 PRO A O 1
ATOM 2233 N N . ASN A 1 284 ? -4.689 9.460 -30.499 1.00 80.25 284 ASN A N 1
ATOM 2234 C CA . ASN A 1 284 ? -5.127 8.151 -31.007 1.00 80.25 284 ASN A CA 1
ATOM 2235 C C . ASN A 1 284 ? -4.245 7.500 -32.088 1.00 80.25 284 ASN A C 1
ATOM 2237 O O . ASN A 1 284 ? -4.624 6.453 -32.605 1.00 80.25 284 ASN A O 1
ATOM 2241 N N . THR A 1 285 ? -3.072 8.052 -32.415 1.00 85.25 285 THR A N 1
ATOM 2242 C CA . THR A 1 285 ? -2.150 7.421 -33.381 1.00 85.25 285 THR A CA 1
ATOM 2243 C C . THR A 1 285 ? -0.981 6.702 -32.716 1.00 85.25 285 THR A C 1
ATOM 2245 O O . THR A 1 285 ? -0.270 5.947 -33.366 1.00 85.25 285 THR A O 1
ATOM 2248 N N . TYR A 1 286 ? -0.782 6.913 -31.415 1.00 87.12 286 TYR A N 1
ATOM 2249 C CA . TYR A 1 286 ? 0.316 6.339 -30.650 1.00 87.12 286 TYR A CA 1
ATOM 2250 C C . TYR A 1 286 ? -0.158 5.947 -29.250 1.00 87.12 286 TYR A C 1
ATOM 2252 O O . TYR A 1 286 ? -0.546 6.801 -28.460 1.00 87.12 286 TYR A O 1
ATOM 2260 N N . LEU A 1 287 ? -0.169 4.643 -28.969 1.00 86.56 287 LEU A N 1
ATOM 2261 C CA . LEU A 1 287 ? -0.851 4.022 -27.820 1.00 86.56 287 LEU A CA 1
ATOM 2262 C C . LEU A 1 287 ? -0.043 2.855 -27.207 1.00 86.56 287 LEU A C 1
ATOM 2264 O O . LEU A 1 287 ? -0.587 1.764 -27.036 1.00 86.56 287 LEU A O 1
ATOM 2268 N N . PRO A 1 288 ? 1.254 3.022 -26.892 1.00 84.44 288 PRO A N 1
ATOM 2269 C CA . PRO A 1 288 ? 2.091 1.924 -26.388 1.00 84.44 288 PRO A CA 1
ATOM 2270 C C . PRO A 1 288 ? 1.652 1.398 -25.010 1.00 84.44 288 PRO A C 1
ATOM 2272 O O . PRO A 1 288 ? 1.946 0.259 -24.658 1.00 84.44 288 PRO A O 1
ATOM 2275 N N . PHE A 1 289 ? 0.921 2.219 -24.250 1.00 84.00 289 PHE A N 1
ATOM 2276 C CA . PHE A 1 289 ? 0.449 1.929 -22.896 1.00 84.00 289 PHE A CA 1
ATOM 2277 C C . PHE A 1 289 ? -1.079 2.039 -22.756 1.00 84.00 289 PHE A C 1
ATOM 2279 O O . PHE A 1 289 ? -1.583 2.163 -21.646 1.00 84.00 289 PHE A O 1
ATOM 2286 N N . GLY A 1 290 ? -1.836 2.005 -23.857 1.00 80.38 290 GLY A N 1
ATOM 2287 C CA . GLY A 1 290 ? -3.293 2.187 -23.830 1.00 80.38 290 GLY A CA 1
ATOM 2288 C C . GLY A 1 290 ? -3.737 3.654 -23.764 1.00 80.38 290 GLY A C 1
ATOM 2289 O O . GLY A 1 290 ? -2.956 4.563 -24.041 1.00 80.38 290 GLY A O 1
ATOM 2290 N N . ILE A 1 291 ? -5.019 3.881 -23.451 1.00 77.50 291 ILE A N 1
ATOM 2291 C CA . ILE A 1 291 ? -5.668 5.202 -23.486 1.00 77.50 291 ILE A CA 1
ATOM 2292 C C . ILE A 1 291 ? -6.722 5.358 -22.380 1.00 77.50 291 ILE A C 1
ATOM 2294 O O . ILE A 1 291 ? -7.384 4.390 -21.999 1.00 77.50 291 ILE A O 1
ATOM 2298 N N . GLY A 1 292 ? -6.919 6.594 -21.907 1.00 74.38 292 GLY A N 1
ATOM 2299 C CA . GLY A 1 292 ? -7.998 6.960 -20.983 1.00 74.38 292 GLY A CA 1
ATOM 2300 C C . GLY A 1 292 ? -7.890 6.257 -19.628 1.00 74.38 292 GLY A C 1
ATOM 2301 O O . GLY A 1 292 ? -6.789 6.027 -19.141 1.00 74.38 292 GLY A O 1
ATOM 2302 N N . GLY A 1 293 ? -9.029 5.874 -19.041 1.00 68.56 293 GLY A N 1
ATOM 2303 C CA . GLY A 1 293 ? -9.089 5.137 -17.766 1.00 68.56 293 GLY A CA 1
ATOM 2304 C C . GLY A 1 293 ? -8.539 3.702 -17.812 1.00 68.56 293 GLY A C 1
ATOM 2305 O O . GLY A 1 293 ? -8.549 3.013 -16.799 1.00 68.56 293 GLY A O 1
ATOM 2306 N N . TYR A 1 294 ? -8.066 3.249 -18.976 1.00 71.69 294 TYR A N 1
ATOM 2307 C CA . TYR A 1 294 ? -7.398 1.961 -19.171 1.00 71.69 294 TYR A CA 1
ATOM 2308 C C . TYR A 1 294 ? -5.929 2.131 -19.585 1.00 71.69 294 TYR A C 1
ATOM 2310 O O . TYR A 1 294 ? -5.345 1.219 -20.177 1.00 71.69 294 TYR A O 1
ATOM 2318 N N . SER A 1 295 ? -5.336 3.300 -19.334 1.00 78.06 295 SER A N 1
ATOM 2319 C CA . SER A 1 295 ? -3.896 3.486 -19.482 1.00 78.06 295 SER A CA 1
ATOM 2320 C C . SER A 1 295 ? -3.141 2.613 -18.475 1.00 78.06 295 SER A C 1
ATOM 2322 O O . SER A 1 295 ? -3.595 2.367 -17.357 1.00 78.06 295 SER A O 1
ATOM 2324 N N . CYS A 1 296 ? -1.9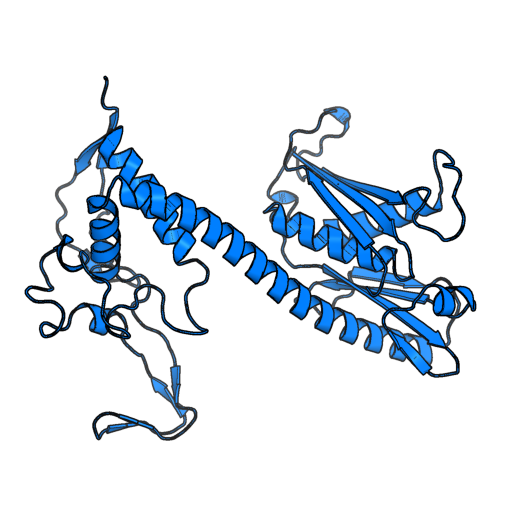86 2.096 -18.888 1.00 79.88 296 CYS A N 1
ATOM 2325 C CA . CYS A 1 296 ? -1.122 1.321 -18.013 1.00 79.88 296 CYS A CA 1
ATOM 2326 C C . CYS A 1 296 ? -0.646 2.218 -16.859 1.00 79.88 296 CYS A C 1
ATOM 2328 O O . CYS A 1 296 ? 0.024 3.218 -17.130 1.00 79.88 296 CYS A O 1
ATOM 2330 N N . PRO A 1 297 ? -0.901 1.857 -15.587 1.00 75.12 297 PRO A N 1
ATOM 2331 C CA . PRO A 1 297 ? -0.434 2.651 -14.450 1.00 75.12 297 PRO A CA 1
ATOM 2332 C C . PRO A 1 297 ? 1.099 2.701 -14.360 1.00 75.12 297 PRO A C 1
ATOM 2334 O O . PRO A 1 297 ? 1.653 3.626 -13.780 1.00 75.12 297 PRO A O 1
ATOM 2337 N N . GLY A 1 298 ? 1.795 1.736 -14.971 1.00 76.56 298 GLY A N 1
ATOM 2338 C CA . GLY A 1 298 ? 3.256 1.687 -15.028 1.00 76.56 298 GLY A CA 1
ATOM 2339 C C . GLY A 1 298 ? 3.888 2.420 -16.216 1.00 76.56 298 GLY A C 1
ATOM 2340 O O . GLY A 1 298 ? 5.084 2.249 -16.426 1.00 76.56 298 GLY A O 1
ATOM 2341 N N . SER A 1 299 ? 3.138 3.184 -17.026 1.00 79.62 299 SER A N 1
ATOM 2342 C CA . SER A 1 299 ? 3.667 3.773 -18.272 1.00 79.62 299 SER A CA 1
ATOM 2343 C C . SER A 1 299 ? 4.865 4.688 -18.049 1.00 79.62 299 SER A C 1
ATOM 2345 O O . SER A 1 299 ? 5.838 4.643 -18.795 1.00 79.62 299 SER A O 1
ATOM 2347 N N . GLU A 1 300 ? 4.785 5.527 -17.028 1.00 75.06 300 GLU A N 1
ATOM 2348 C CA . GLU A 1 300 ? 5.821 6.504 -16.711 1.00 75.06 300 GLU A CA 1
ATOM 2349 C C . GLU A 1 300 ? 7.014 5.837 -16.020 1.00 75.06 300 GLU A C 1
ATOM 2351 O O . GLU A 1 300 ? 8.151 6.102 -16.385 1.00 75.06 300 GLU A O 1
ATOM 2356 N N . LEU A 1 301 ? 6.774 4.883 -15.110 1.00 77.69 301 LEU A N 1
ATOM 2357 C CA . LEU A 1 301 ? 7.854 4.098 -14.506 1.00 77.69 301 LEU A CA 1
ATOM 2358 C C . LEU A 1 301 ? 8.647 3.323 -15.570 1.00 77.69 301 LEU A C 1
ATOM 2360 O O . LEU A 1 301 ? 9.873 3.338 -15.554 1.00 77.69 301 LEU A O 1
ATOM 2364 N N . ALA A 1 302 ? 7.961 2.701 -16.532 1.00 81.56 302 ALA A N 1
ATOM 2365 C CA . ALA A 1 302 ? 8.615 1.982 -17.620 1.00 81.56 302 ALA A CA 1
ATOM 2366 C C . ALA A 1 302 ? 9.477 2.914 -18.490 1.00 81.56 302 ALA A C 1
ATOM 2368 O O . ALA A 1 302 ? 10.609 2.569 -18.827 1.00 81.56 302 ALA A O 1
ATOM 2369 N N . LYS A 1 303 ? 8.977 4.110 -18.836 1.00 80.56 303 LYS A N 1
ATOM 2370 C CA . LYS A 1 303 ? 9.761 5.109 -19.585 1.00 80.56 303 LYS A CA 1
ATOM 2371 C C . LYS A 1 303 ? 10.990 5.566 -18.796 1.00 80.56 303 LYS A C 1
ATOM 2373 O O . LYS A 1 303 ? 12.063 5.673 -19.393 1.00 80.56 303 LYS A O 1
ATOM 2378 N N . LEU A 1 304 ? 10.859 5.766 -17.484 1.00 75.19 304 LEU A N 1
ATOM 2379 C CA . LEU A 1 304 ? 11.968 6.129 -16.605 1.00 75.19 304 LEU A CA 1
ATOM 2380 C C . LEU A 1 304 ? 13.038 5.041 -16.583 1.00 75.19 304 LEU A C 1
ATOM 2382 O O . LEU A 1 304 ? 14.217 5.332 -16.774 1.00 75.19 304 LEU A O 1
ATOM 2386 N N . GLU A 1 305 ? 12.639 3.790 -16.356 1.00 80.38 305 GLU A N 1
ATOM 2387 C CA . GLU A 1 305 ? 13.558 2.651 -16.321 1.00 80.38 305 GLU A CA 1
ATOM 2388 C C . GLU A 1 305 ? 14.301 2.507 -17.652 1.00 80.38 305 GLU A C 1
ATOM 2390 O O . GLU A 1 305 ? 15.526 2.373 -17.657 1.00 80.38 305 GLU A O 1
ATOM 2395 N N . MET A 1 306 ? 13.592 2.625 -18.781 1.00 85.75 306 MET A N 1
ATOM 2396 C CA . MET A 1 306 ? 14.199 2.631 -20.116 1.00 85.75 306 MET A CA 1
ATOM 2397 C C . MET A 1 306 ? 15.193 3.785 -20.289 1.00 85.75 306 MET A C 1
ATOM 2399 O O . MET A 1 306 ? 16.275 3.582 -20.838 1.00 85.75 306 MET A O 1
ATOM 2403 N N . LEU A 1 307 ? 14.855 4.986 -19.814 1.00 80.88 307 LEU A N 1
ATOM 2404 C CA . LEU A 1 307 ? 15.714 6.167 -19.894 1.00 80.88 307 LEU A CA 1
ATOM 2405 C C . LEU A 1 307 ? 16.993 6.003 -19.075 1.00 80.88 307 LEU A C 1
ATOM 2407 O O . LEU A 1 307 ? 18.080 6.237 -19.601 1.00 80.88 307 LEU A O 1
ATOM 2411 N N . VAL A 1 308 ? 16.874 5.584 -17.815 1.00 77.88 308 VAL A N 1
ATOM 2412 C CA . VAL A 1 308 ? 18.016 5.351 -16.919 1.00 77.88 308 VAL A CA 1
ATOM 2413 C C . VAL A 1 308 ? 18.907 4.248 -17.481 1.00 77.88 308 VAL A C 1
ATOM 2415 O O . VAL A 1 308 ? 20.123 4.426 -17.572 1.00 77.88 308 VAL A O 1
ATOM 2418 N N . PHE A 1 309 ? 18.307 3.139 -17.922 1.00 85.06 309 PHE A N 1
ATOM 2419 C CA . PHE A 1 309 ? 19.031 2.035 -18.541 1.00 85.06 309 PHE A CA 1
ATOM 2420 C C . PHE A 1 309 ? 19.805 2.491 -19.780 1.00 85.06 309 PHE A C 1
ATOM 2422 O O . PHE A 1 309 ? 21.013 2.267 -19.856 1.00 85.06 309 PHE A O 1
ATOM 2429 N N . LEU A 1 310 ? 19.140 3.159 -20.729 1.00 85.56 310 LEU A N 1
ATOM 2430 C CA . LEU A 1 310 ? 19.784 3.624 -21.957 1.00 85.56 310 LEU A CA 1
ATOM 2431 C C . LEU A 1 310 ? 20.870 4.656 -21.665 1.00 85.56 310 LEU A C 1
ATOM 2433 O O . LEU A 1 310 ? 21.952 4.538 -22.228 1.00 85.56 310 LEU A O 1
ATOM 2437 N N . TYR A 1 311 ? 20.626 5.609 -20.762 1.00 81.81 311 TYR A N 1
ATOM 2438 C CA . TYR A 1 311 ? 21.608 6.620 -20.377 1.00 81.81 311 TYR A CA 1
ATOM 2439 C C . TYR A 1 311 ? 22.915 5.980 -19.899 1.00 81.81 311 TYR A C 1
ATOM 2441 O O . TYR A 1 311 ? 23.975 6.264 -20.462 1.00 81.81 311 TYR A O 1
ATOM 2449 N N . HIS A 1 312 ? 22.844 5.069 -18.923 1.00 81.94 312 HIS A N 1
ATOM 2450 C CA . HIS A 1 312 ? 24.028 4.383 -18.404 1.00 81.94 312 HIS A CA 1
ATOM 2451 C C . HIS A 1 312 ? 24.658 3.470 -19.454 1.00 81.94 312 HIS A C 1
ATOM 2453 O O . HIS A 1 312 ? 25.867 3.530 -19.67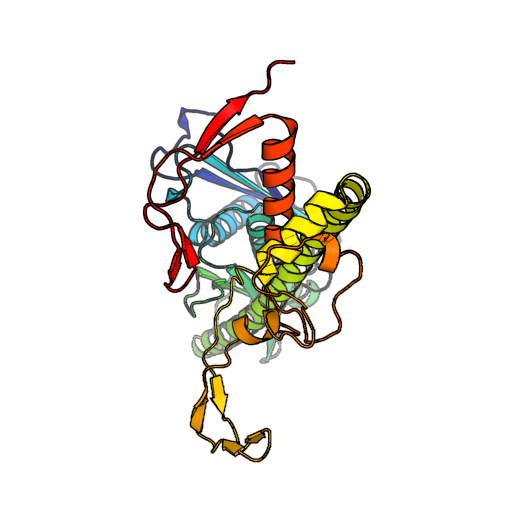7 1.00 81.94 312 HIS A O 1
ATOM 2459 N N . LEU A 1 313 ? 23.848 2.684 -20.172 1.00 85.62 313 LEU A N 1
ATOM 2460 C CA . LEU A 1 313 ? 24.339 1.793 -21.224 1.00 85.62 313 LEU A CA 1
ATOM 2461 C C . LEU A 1 313 ? 25.106 2.560 -22.310 1.00 85.62 313 LEU A C 1
ATOM 2463 O O . LEU A 1 313 ? 26.127 2.072 -22.793 1.00 85.62 313 LEU A O 1
ATOM 2467 N N . THR A 1 314 ? 24.637 3.750 -22.700 1.00 83.50 314 THR A N 1
ATOM 2468 C CA . THR A 1 314 ? 25.284 4.554 -23.743 1.00 83.50 314 THR A CA 1
ATOM 2469 C C . THR A 1 314 ? 26.440 5.398 -23.238 1.00 83.50 314 THR A C 1
ATOM 2471 O O . THR A 1 314 ? 27.363 5.631 -24.019 1.00 83.50 314 THR A O 1
ATOM 2474 N N . ASN A 1 315 ? 26.425 5.858 -21.984 1.00 79.25 315 ASN A N 1
ATOM 2475 C CA . ASN A 1 315 ? 27.449 6.762 -21.455 1.00 79.25 315 ASN A CA 1
ATOM 2476 C C . ASN A 1 315 ? 28.607 6.018 -20.805 1.00 79.25 315 ASN A C 1
ATOM 2478 O O . ASN A 1 315 ? 29.747 6.299 -21.170 1.00 79.25 315 ASN A O 1
ATOM 2482 N N . ASP A 1 316 ? 28.328 5.011 -19.984 1.00 82.50 316 ASP A N 1
ATOM 2483 C CA . ASP A 1 316 ? 29.330 4.380 -19.117 1.00 82.50 316 ASP A CA 1
ATOM 2484 C C . ASP A 1 316 ? 29.884 3.080 -19.718 1.00 82.50 316 ASP A C 1
ATOM 2486 O O . ASP A 1 316 ? 30.957 2.610 -19.343 1.00 82.50 316 ASP A O 1
ATOM 2490 N N . TYR A 1 317 ? 29.194 2.504 -20.709 1.00 86.75 317 TYR A N 1
ATOM 2491 C CA . TYR A 1 317 ? 29.544 1.199 -21.270 1.00 86.75 317 TYR A CA 1
ATOM 2492 C C . TYR A 1 317 ? 29.768 1.222 -22.791 1.00 86.75 317 TYR A C 1
ATOM 2494 O O . TYR A 1 317 ? 29.179 1.993 -23.550 1.00 86.75 317 TYR A O 1
ATOM 2502 N N . ARG A 1 318 ? 30.656 0.344 -23.264 1.00 89.50 318 ARG A N 1
ATOM 2503 C CA . ARG A 1 318 ? 30.695 -0.137 -24.651 1.00 89.50 318 ARG A CA 1
ATOM 2504 C C . ARG A 1 318 ? 30.008 -1.488 -24.693 1.00 89.50 318 ARG A C 1
ATOM 2506 O O . ARG A 1 318 ? 30.197 -2.313 -23.802 1.00 89.50 318 ARG A O 1
ATOM 2513 N N . TRP A 1 319 ? 29.265 -1.736 -25.757 1.00 89.06 319 TRP A N 1
ATOM 2514 C CA . TRP A 1 319 ? 28.594 -3.008 -25.954 1.00 89.06 319 TRP A CA 1
ATOM 2515 C C . TRP A 1 319 ? 28.727 -3.463 -27.402 1.00 89.06 319 TRP A C 1
ATOM 2517 O O . TRP A 1 319 ? 28.848 -2.651 -28.320 1.00 89.06 319 TRP A O 1
ATOM 2527 N N . LYS A 1 320 ? 28.729 -4.781 -27.597 1.00 89.88 320 LYS A N 1
ATOM 2528 C CA . LYS A 1 320 ? 28.607 -5.413 -28.910 1.00 89.88 320 LYS A CA 1
ATOM 2529 C C . LYS A 1 320 ? 27.682 -6.615 -28.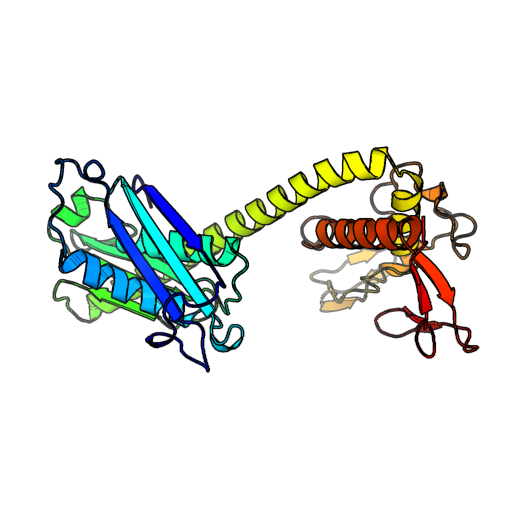824 1.00 89.88 320 LYS A C 1
ATOM 2531 O O . LYS A 1 320 ? 27.728 -7.357 -27.841 1.00 89.88 320 LYS A O 1
ATOM 2536 N N . VAL A 1 321 ? 26.873 -6.803 -29.858 1.00 86.19 321 VAL A N 1
ATOM 2537 C CA . VAL A 1 321 ? 26.067 -8.015 -30.014 1.00 86.19 321 VAL A CA 1
ATOM 2538 C C . VAL A 1 321 ? 27.006 -9.185 -30.307 1.00 86.19 321 VAL A C 1
ATOM 2540 O O . VAL A 1 321 ? 27.968 -9.045 -31.064 1.00 86.19 321 VAL A O 1
ATOM 2543 N N . VAL A 1 322 ? 26.772 -10.313 -29.645 1.00 84.50 322 VAL A N 1
ATOM 2544 C CA . VAL A 1 322 ? 27.524 -11.559 -29.809 1.00 84.50 322 VAL A CA 1
ATOM 2545 C C . VAL A 1 322 ? 26.525 -12.662 -30.141 1.00 84.50 322 VAL A C 1
ATOM 2547 O O . VAL A 1 322 ? 25.560 -12.844 -29.409 1.00 84.50 322 VAL A O 1
ATOM 2550 N N . GLY A 1 323 ? 26.756 -13.393 -31.228 1.00 75.12 323 GLY A N 1
ATOM 2551 C CA . GLY A 1 323 ? 25.838 -14.417 -31.738 1.00 75.12 323 GLY A CA 1
ATOM 2552 C C . GLY A 1 323 ? 25.474 -14.171 -33.202 1.00 75.12 323 GLY A C 1
ATOM 2553 O O . GLY A 1 323 ? 25.611 -13.053 -33.692 1.00 75.12 323 GLY A O 1
ATOM 2554 N N . GLU A 1 324 ? 25.056 -15.233 -33.890 1.00 64.56 324 GLU A N 1
ATOM 2555 C CA . GLU A 1 324 ? 24.800 -15.244 -35.343 1.00 64.56 324 GLU A CA 1
ATOM 2556 C C . GLU A 1 324 ? 23.323 -15.494 -35.694 1.00 64.56 324 GLU A C 1
ATOM 2558 O O . GLU A 1 324 ? 22.956 -15.481 -36.867 1.00 64.56 324 GLU A O 1
ATOM 2563 N N . GLU A 1 325 ? 22.454 -15.729 -34.704 1.00 70.00 325 GLU A N 1
ATOM 2564 C CA . GLU A 1 325 ? 21.032 -15.943 -34.974 1.00 70.00 325 GLU A CA 1
ATOM 2565 C C . GLU A 1 325 ? 20.328 -14.618 -35.278 1.00 70.00 325 GLU A C 1
ATOM 2567 O O . GLU A 1 325 ? 20.027 -13.817 -34.394 1.00 70.00 325 GLU A O 1
ATOM 2572 N N . GLU A 1 326 ? 20.042 -14.402 -36.559 1.00 71.38 326 GLU A N 1
ATOM 2573 C CA . GLU A 1 326 ? 19.237 -13.279 -37.019 1.00 71.38 326 GLU A CA 1
ATOM 2574 C C . GLU A 1 326 ? 17.734 -13.608 -37.012 1.00 71.38 326 GLU A C 1
ATOM 2576 O O . GLU A 1 326 ? 17.279 -14.719 -37.317 1.00 71.38 326 GLU A O 1
ATOM 2581 N N . GLY A 1 327 ? 16.930 -12.591 -36.701 1.00 78.44 327 GLY A N 1
ATOM 2582 C CA . GLY A 1 327 ? 15.475 -12.626 -36.808 1.00 78.44 327 GLY A CA 1
ATOM 2583 C C . GLY A 1 327 ? 14.738 -12.540 -35.474 1.00 78.44 327 GLY A C 1
ATOM 2584 O O . GLY A 1 327 ? 15.306 -12.626 -34.388 1.00 78.44 327 GLY A O 1
ATOM 2585 N N . ILE A 1 328 ? 13.422 -12.358 -35.575 1.00 79.62 328 ILE A N 1
ATOM 2586 C CA . ILE A 1 328 ? 12.525 -12.151 -34.436 1.00 79.62 328 ILE A CA 1
ATOM 2587 C C . ILE A 1 328 ? 11.630 -13.383 -34.273 1.00 79.62 328 ILE A C 1
ATOM 2589 O O . ILE A 1 328 ? 11.068 -13.903 -35.240 1.00 79.62 328 ILE A O 1
ATOM 2593 N N . HIS A 1 329 ? 11.503 -13.864 -33.042 1.00 80.81 329 HIS A N 1
ATOM 2594 C CA . HIS A 1 329 ? 10.465 -14.790 -32.624 1.00 80.81 329 HIS A CA 1
ATOM 2595 C C . HIS A 1 329 ? 9.235 -13.994 -32.175 1.00 80.81 329 HIS A C 1
ATOM 2597 O O . HIS A 1 329 ? 9.270 -13.251 -31.192 1.00 80.81 329 HIS A O 1
ATOM 2603 N N . TYR A 1 330 ? 8.136 -14.149 -32.910 1.00 74.56 330 TYR A N 1
ATOM 2604 C CA . TYR A 1 330 ? 6.875 -13.473 -32.625 1.00 74.56 330 TYR A CA 1
ATOM 2605 C C . TYR A 1 330 ? 6.006 -14.341 -31.705 1.00 74.56 330 TYR A C 1
ATOM 2607 O O . TYR A 1 330 ? 5.244 -15.183 -32.173 1.00 74.56 330 TYR A O 1
ATOM 2615 N N . GLY A 1 331 ? 6.145 -14.130 -30.394 1.00 70.38 331 GLY A N 1
ATOM 2616 C CA . GLY A 1 331 ? 5.220 -14.629 -29.370 1.00 70.38 331 GLY A CA 1
ATOM 2617 C C . GLY A 1 331 ? 4.282 -13.521 -28.874 1.00 70.38 331 GLY A C 1
ATOM 2618 O O . GLY A 1 331 ? 3.971 -12.581 -29.607 1.00 70.38 331 GLY A O 1
ATOM 2619 N N . SER A 1 332 ? 3.872 -13.578 -27.600 1.00 66.81 332 SER A N 1
ATOM 2620 C CA . SER A 1 332 ? 3.136 -12.473 -26.950 1.00 66.81 332 SER A CA 1
ATOM 2621 C C . SER A 1 332 ? 3.900 -11.145 -27.030 1.00 66.81 332 SER A C 1
ATOM 2623 O O . SER A 1 332 ? 3.296 -10.088 -27.230 1.00 66.81 332 SER A O 1
ATOM 2625 N N . PHE A 1 333 ? 5.232 -11.232 -26.957 1.00 70.75 333 PHE A N 1
ATOM 2626 C CA . PHE A 1 333 ? 6.176 -10.144 -27.179 1.00 70.75 333 PHE A CA 1
ATOM 2627 C C . PHE A 1 333 ? 7.185 -10.566 -28.259 1.00 70.75 333 PHE A C 1
ATOM 2629 O O . PHE A 1 333 ? 7.595 -11.732 -28.277 1.00 70.75 333 PHE A O 1
ATOM 2636 N N . PRO A 1 334 ? 7.570 -9.662 -29.174 1.00 73.25 334 PRO A N 1
ATOM 2637 C CA . PRO A 1 334 ? 8.603 -9.944 -30.157 1.00 73.25 334 PRO A CA 1
ATOM 2638 C C . PRO A 1 334 ? 9.957 -9.978 -29.445 1.00 73.25 334 PRO A C 1
ATOM 2640 O O . PRO A 1 334 ? 10.350 -9.008 -28.802 1.00 73.25 334 PRO A O 1
ATOM 2643 N N . VAL A 1 335 ? 10.668 -11.098 -29.547 1.00 79.44 335 VAL A N 1
ATOM 2644 C CA . VAL A 1 335 ? 12.012 -11.255 -28.972 1.00 79.44 335 VAL A CA 1
ATOM 2645 C C . VAL A 1 335 ? 12.981 -11.742 -30.043 1.00 79.44 335 VAL A C 1
ATOM 2647 O O . VAL A 1 335 ? 12.567 -12.500 -30.919 1.00 79.44 335 VAL A O 1
ATOM 2650 N N . PRO A 1 336 ? 14.260 -11.342 -30.021 1.00 83.25 336 PRO A N 1
ATOM 2651 C CA . PRO A 1 336 ? 15.259 -11.905 -30.926 1.00 83.25 336 PRO A CA 1
ATOM 2652 C C . PRO A 1 336 ? 15.348 -13.431 -30.783 1.00 83.25 336 PRO A C 1
ATOM 2654 O O . PRO A 1 336 ? 15.275 -13.959 -29.667 1.00 83.25 336 PRO A O 1
ATOM 2657 N N . LYS A 1 337 ? 15.480 -14.146 -31.905 1.00 81.19 337 LYS A N 1
ATOM 2658 C CA . LYS A 1 337 ? 15.736 -15.596 -31.896 1.00 81.19 337 LYS A CA 1
ATOM 2659 C C . LYS A 1 337 ? 17.059 -15.867 -31.170 1.00 81.19 337 LYS A C 1
ATOM 2661 O O . LYS A 1 337 ? 18.016 -15.133 -31.364 1.00 81.19 337 LYS A O 1
ATOM 2666 N N . GLY A 1 338 ? 17.061 -16.835 -30.252 1.00 77.06 338 GLY A N 1
ATOM 2667 C CA . GLY A 1 338 ? 18.227 -17.122 -29.406 1.00 77.06 338 GLY A CA 1
ATOM 2668 C C . GLY A 1 338 ? 18.531 -16.066 -28.327 1.00 77.06 338 GLY A C 1
ATOM 2669 O O . GLY A 1 338 ? 19.493 -16.221 -27.577 1.00 77.06 338 GLY A O 1
ATOM 2670 N N . GLY A 1 339 ? 17.703 -15.019 -28.200 1.00 79.62 339 GLY A N 1
ATOM 2671 C CA . GLY A 1 339 ? 17.958 -13.867 -27.331 1.00 79.62 339 GLY A CA 1
ATOM 2672 C C . GLY A 1 339 ? 18.978 -12.884 -27.922 1.00 79.62 339 GLY A C 1
ATOM 2673 O O . GLY A 1 339 ? 19.551 -13.110 -28.981 1.00 79.62 339 GLY A O 1
ATOM 2674 N N . LEU A 1 340 ? 19.209 -11.760 -27.236 1.00 82.56 340 LEU A N 1
ATOM 2675 C CA . LEU A 1 340 ? 20.212 -10.768 -27.641 1.00 82.56 340 LEU A CA 1
ATOM 2676 C C . LEU A 1 340 ? 21.392 -10.802 -26.671 1.00 82.56 340 LEU A C 1
ATOM 2678 O O . LEU A 1 340 ? 21.396 -10.107 -25.654 1.00 82.56 340 LEU A O 1
ATOM 2682 N N . THR A 1 341 ? 22.391 -11.631 -26.965 1.00 85.50 341 THR A N 1
ATOM 2683 C CA . THR A 1 341 ? 23.576 -11.718 -26.106 1.00 85.50 341 THR A CA 1
ATOM 2684 C C . THR A 1 341 ? 24.481 -10.514 -26.356 1.00 85.50 341 THR A C 1
ATOM 2686 O O . THR A 1 341 ? 24.913 -10.256 -27.480 1.00 85.50 341 THR A O 1
ATOM 2689 N N . LEU A 1 342 ? 24.778 -9.763 -25.296 1.00 87.31 342 LEU A N 1
ATOM 2690 C CA . LEU A 1 342 ? 25.629 -8.577 -25.349 1.00 87.31 342 LEU A CA 1
ATOM 2691 C C . LEU A 1 342 ? 26.930 -8.835 -24.594 1.00 87.31 342 LEU A C 1
ATOM 2693 O O . LEU A 1 342 ? 26.916 -9.263 -23.441 1.00 87.31 342 LEU A O 1
ATOM 2697 N N . LYS A 1 343 ? 28.068 -8.508 -25.213 1.00 90.06 343 LYS A N 1
ATOM 2698 C CA . LYS A 1 343 ? 29.321 -8.319 -24.474 1.00 90.06 343 LYS A CA 1
ATOM 2699 C C . LYS A 1 343 ? 29.422 -6.853 -24.088 1.00 90.06 343 LYS A C 1
ATOM 2701 O O . LYS A 1 343 ? 29.546 -6.004 -24.968 1.00 90.06 343 LYS A O 1
ATOM 2706 N N . ILE A 1 344 ? 29.393 -6.589 -22.787 1.00 91.38 344 ILE A N 1
ATOM 2707 C CA . ILE A 1 344 ? 29.432 -5.248 -22.204 1.00 91.38 344 ILE A CA 1
ATOM 2708 C C . ILE A 1 344 ? 30.790 -5.045 -21.528 1.00 91.38 344 ILE A C 1
ATOM 2710 O O . ILE A 1 344 ? 31.275 -5.924 -20.818 1.00 91.38 344 ILE A O 1
ATOM 2714 N N . THR A 1 345 ? 31.414 -3.897 -21.760 1.00 92.31 345 THR A N 1
ATOM 2715 C CA . THR A 1 345 ? 32.663 -3.476 -21.112 1.00 92.31 345 THR A CA 1
ATOM 2716 C C . THR A 1 345 ? 32.516 -2.038 -20.644 1.00 92.31 345 THR A C 1
ATOM 2718 O O . THR A 1 345 ? 31.970 -1.219 -21.380 1.00 92.31 345 THR A O 1
ATOM 2721 N N . HIS A 1 346 ? 33.003 -1.713 -19.448 1.00 90.25 346 HIS A N 1
ATOM 2722 C CA . HIS A 1 346 ? 33.022 -0.327 -18.980 1.00 90.25 346 HIS A CA 1
ATOM 2723 C C . HIS A 1 346 ? 33.903 0.521 -19.907 1.00 90.25 346 HIS A C 1
ATOM 2725 O O . HIS A 1 346 ? 34.928 0.041 -20.399 1.00 90.25 346 HIS A O 1
ATOM 2731 N N . LYS A 1 347 ? 33.503 1.761 -20.185 1.00 84.38 347 LYS A N 1
ATOM 2732 C CA . LYS A 1 347 ? 34.405 2.745 -20.784 1.00 84.38 347 LYS A CA 1
ATOM 2733 C C . LYS A 1 347 ? 35.356 3.183 -19.680 1.00 84.38 347 LYS A C 1
ATOM 2735 O O . LYS A 1 347 ? 34.933 3.852 -18.747 1.00 84.38 347 LYS A O 1
ATOM 2740 N N . GLU A 1 348 ? 36.594 2.718 -19.706 1.00 72.88 348 GLU A N 1
ATOM 2741 C CA . GLU A 1 348 ? 37.632 3.354 -18.889 1.00 72.88 348 GLU A CA 1
ATOM 2742 C C . GLU A 1 348 ? 37.795 4.810 -19.371 1.00 72.88 348 GLU A C 1
ATOM 2744 O O . GLU A 1 348 ? 37.628 5.062 -20.570 1.00 72.88 348 GLU A O 1
ATOM 2749 N N . GLU A 1 349 ? 37.988 5.740 -18.425 1.00 55.34 349 GLU A N 1
ATOM 2750 C CA . GLU A 1 349 ? 38.076 7.197 -18.662 1.00 55.34 349 GLU A CA 1
ATOM 2751 C C . GLU A 1 349 ? 39.143 7.592 -19.689 1.00 55.34 349 GLU A C 1
ATOM 2753 O O . GLU A 1 349 ? 40.261 7.022 -19.652 1.00 55.34 349 GLU A O 1
#

Organism: NCBI:txid39325